Protein AF-K1USP8-F1 (afdb_monomer)

Secondary structure (DSSP, 8-state):
-HHHHHHHHHHHHHHHHHHHHHHHHHHHHTEEETTEE-S-PPP-----HHHHHHHHHHHHHHHHHHHHHHHHHHT--HHHHHHHHHS-----HHHHTTHHHHHHHHHHHHHHHHHHHHHHHHHTT---------HHHHHHHHHHHHHHHHHHHHHHHHHHHHHHHHHGGG--HHHHHHHHHHHH---HHHHHHHHHHHHHHHHHHHHHHHHHHHHHHHHHHHHHHH-SS------------SSS--------THHHHTSTT-S---

Mean predicted aligned error: 12.81 Å

Sequence (266 aa):
MYAAESGILGIVTLVLAPFIGLVLCQFLGVSNGFLEFVNRTGIAAKITGISVIYALLAVVVFFLTTMIPIIPASKLTIVQYKQSRTKVVKMSLWEKCGVDIVLLAVSFGFLYFYTTNITNSIAEGTFEATGELDPLLFIFSTLMILGFGLLFIRIYPYLLRLVYYVLRPFWTPSQYMAITTVCRSQGGKERFLMLFLVMTFSFGLFSANTARAINNNISDRIYYENGADVVMKEYSLSTSEEGGSSTYVETDFSRYEALDGVEIAT

Foldseek 3Di:
DVLVVLVVVLVVQLVVVLVVVQVVQQQVQQALFQPRGDPDRRDPDDDDPVNSVVSNVVSVVSSVVSVVVVVVVVVDDPVNVVVVVVDQPPDDPCVVVVVLVVLQVVLVVVVVVVVVVQVVCVVVVVDDPPLDDDVVNVVSLLSNLLSVLLVCLVCVLVVLVVVCVVCVVPDDPVVVVVSVCVSPPPGPVVSVVSSVVSSVVSVSVVRRVVSVVSSVVVVVVVCVVCVDPDDDDDDDDDPDDDDDDPDDDDDDQVVVVPDPPDPDDD

Organism: NCBI:txid408170

Solvent-accessible surface area (backbone atoms only — not comparable to full-atom values): 15771 Å² total; per-residue (Å²): 107,71,70,57,53,49,48,54,52,33,54,55,43,53,67,48,46,61,58,54,46,44,55,50,50,32,55,53,46,22,37,80,39,67,92,37,75,48,101,53,84,44,51,89,70,75,94,47,77,66,57,52,52,51,41,50,51,51,37,52,51,50,48,50,64,60,46,60,66,45,60,66,57,73,70,59,49,73,66,58,53,56,51,55,74,70,50,79,80,71,80,59,68,58,74,77,67,44,48,30,58,54,34,36,52,53,30,52,52,46,50,53,50,51,54,48,51,53,51,49,32,53,75,70,70,70,60,74,87,79,84,70,81,62,68,64,60,54,55,41,50,51,40,33,52,52,12,52,34,48,44,46,63,67,44,44,58,56,52,53,51,50,51,45,65,73,46,54,91,78,59,54,77,67,57,48,54,54,51,55,49,54,66,66,59,75,49,72,66,60,56,49,52,50,38,51,51,48,46,55,52,49,51,51,52,50,51,31,53,49,36,48,53,50,51,50,51,52,51,52,47,53,51,67,73,52,74,52,100,71,83,83,79,87,85,77,83,82,77,80,71,91,82,69,83,89,71,85,75,82,75,78,63,67,69,61,48,71,40,92,91,50,93,78,75,134

Structure (mmCIF, N/CA/C/O backbone):
data_AF-K1USP8-F1
#
_entry.id   AF-K1USP8-F1
#
loop_
_atom_site.group_PDB
_atom_site.id
_atom_site.type_symbol
_atom_site.label_atom_id
_atom_site.label_alt_id
_atom_site.label_comp_id
_atom_site.label_asym_id
_atom_site.label_entity_id
_atom_site.label_seq_id
_atom_site.pdbx_PDB_ins_code
_atom_site.Cartn_x
_atom_site.Cartn_y
_atom_site.Cartn_z
_atom_site.occupancy
_atom_site.B_iso_or_equiv
_atom_site.auth_seq_id
_atom_site.auth_comp_id
_atom_site.auth_asym_id
_atom_site.auth_atom_id
_atom_site.pdbx_PDB_model_num
ATOM 1 N N . MET A 1 1 ? -9.219 -28.042 18.337 1.00 84.75 1 MET A N 1
ATOM 2 C CA . MET A 1 1 ? -10.277 -27.740 17.349 1.00 84.75 1 MET A CA 1
ATOM 3 C C . MET A 1 1 ? -9.779 -26.760 16.294 1.00 84.75 1 MET A C 1
ATOM 5 O O . MET A 1 1 ? -9.583 -27.205 15.177 1.00 84.75 1 MET A O 1
ATOM 9 N N . TYR A 1 2 ? -9.444 -25.510 16.640 1.00 84.00 2 TYR A N 1
ATOM 10 C CA . TYR A 1 2 ? -8.966 -24.513 15.661 1.00 84.00 2 TYR A CA 1
ATOM 11 C C . TYR A 1 2 ? -7.744 -24.940 14.832 1.00 84.00 2 TYR A C 1
ATOM 13 O O . TYR A 1 2 ? -7.702 -24.677 13.641 1.00 84.00 2 TYR A O 1
ATOM 21 N N . ALA A 1 3 ? -6.793 -25.663 15.432 1.00 85.62 3 ALA A N 1
ATOM 22 C CA . ALA A 1 3 ? -5.644 -26.219 14.709 1.00 85.62 3 ALA A CA 1
ATOM 23 C C . ALA A 1 3 ? -6.031 -27.288 13.667 1.00 85.62 3 ALA A C 1
ATOM 25 O O . ALA A 1 3 ? -5.384 -27.424 12.636 1.00 85.62 3 ALA A O 1
ATOM 26 N N . ALA A 1 4 ? -7.082 -28.066 13.942 1.00 88.44 4 ALA A N 1
ATOM 27 C CA . ALA A 1 4 ? -7.578 -29.069 13.004 1.00 88.44 4 ALA A CA 1
ATOM 28 C C . ALA A 1 4 ? -8.360 -28.401 11.864 1.00 88.44 4 ALA A C 1
ATOM 30 O O . ALA A 1 4 ? -8.187 -28.765 10.709 1.00 88.44 4 ALA A O 1
ATOM 31 N N . GLU A 1 5 ? -9.160 -27.381 12.180 1.00 89.12 5 GLU A N 1
ATOM 32 C CA . GLU A 1 5 ? -9.883 -26.573 11.194 1.00 89.12 5 GLU A CA 1
ATOM 33 C C . GLU A 1 5 ? -8.924 -25.845 10.241 1.00 89.12 5 GLU A C 1
ATOM 35 O O . GLU A 1 5 ? -9.065 -25.967 9.024 1.00 89.12 5 GLU A O 1
ATOM 40 N N . SER A 1 6 ? -7.894 -25.171 10.770 1.00 87.81 6 SER A N 1
ATOM 41 C CA . SER A 1 6 ? -6.870 -24.513 9.949 1.00 87.81 6 SER A CA 1
ATOM 42 C C . SER A 1 6 ? -6.032 -25.510 9.147 1.00 87.81 6 SER A C 1
ATOM 44 O O . SER A 1 6 ? -5.652 -25.205 8.019 1.00 87.81 6 SER A O 1
ATOM 46 N N . GLY A 1 7 ? -5.789 -26.713 9.679 1.00 88.94 7 GLY A N 1
ATOM 47 C CA . GLY A 1 7 ? -5.136 -27.801 8.951 1.00 88.94 7 GLY A CA 1
ATOM 48 C C . GLY A 1 7 ? -5.956 -28.289 7.753 1.00 88.94 7 GLY A C 1
ATOM 49 O O . GLY A 1 7 ? -5.425 -28.395 6.649 1.00 88.94 7 GLY A O 1
ATOM 50 N N . ILE A 1 8 ? -7.259 -28.521 7.940 1.00 92.50 8 ILE A N 1
ATOM 51 C CA . ILE A 1 8 ? -8.171 -28.935 6.860 1.00 92.50 8 ILE A CA 1
ATOM 52 C C . ILE A 1 8 ? -8.263 -27.841 5.788 1.00 92.50 8 ILE A C 1
ATOM 54 O O . ILE A 1 8 ? -8.101 -28.130 4.602 1.00 92.50 8 ILE A O 1
ATOM 58 N N . LEU A 1 9 ? -8.450 -26.581 6.193 1.00 91.19 9 LEU A N 1
ATOM 59 C CA . LEU A 1 9 ? -8.429 -25.428 5.284 1.00 91.19 9 LEU A CA 1
ATOM 60 C C . LEU A 1 9 ? -7.096 -25.308 4.537 1.00 91.19 9 LEU A C 1
ATOM 62 O O . LEU A 1 9 ? -7.091 -25.019 3.342 1.00 91.19 9 LEU A O 1
ATOM 66 N N . GLY A 1 10 ? -5.978 -25.577 5.211 1.00 91.00 10 GLY A N 1
ATOM 67 C CA . GLY A 1 10 ? -4.647 -25.594 4.611 1.00 91.00 10 GLY A CA 1
ATOM 68 C C . GLY A 1 10 ? -4.512 -26.634 3.498 1.00 91.00 10 GLY A C 1
ATOM 69 O O . GLY A 1 10 ? -4.023 -26.302 2.423 1.00 91.00 10 GLY A O 1
ATOM 70 N N . ILE A 1 11 ? -5.005 -27.860 3.709 1.00 92.31 11 ILE A N 1
ATOM 71 C CA . ILE A 1 11 ? -4.984 -28.929 2.692 1.00 92.31 11 ILE A CA 1
ATOM 72 C C . ILE A 1 11 ? -5.836 -28.544 1.480 1.00 92.31 11 ILE A C 1
ATOM 74 O O . ILE A 1 11 ? -5.382 -28.657 0.343 1.00 92.31 11 ILE A O 1
ATOM 78 N N . VAL A 1 12 ? -7.054 -28.048 1.712 1.00 93.56 12 VAL A N 1
ATOM 79 C CA . VAL A 1 12 ? -7.944 -27.588 0.633 1.00 93.56 12 VAL A CA 1
ATOM 80 C C . VAL A 1 12 ? -7.288 -26.456 -0.164 1.00 93.56 12 VAL A C 1
ATOM 82 O O . VAL A 1 12 ? -7.306 -26.465 -1.395 1.00 93.56 12 VAL A O 1
ATOM 85 N N . THR A 1 13 ? -6.642 -25.518 0.529 1.00 92.00 13 THR A N 1
ATOM 86 C CA . THR A 1 13 ? -5.924 -24.399 -0.092 1.00 92.00 13 THR A CA 1
ATOM 87 C C . THR A 1 13 ? -4.711 -24.876 -0.889 1.00 92.00 13 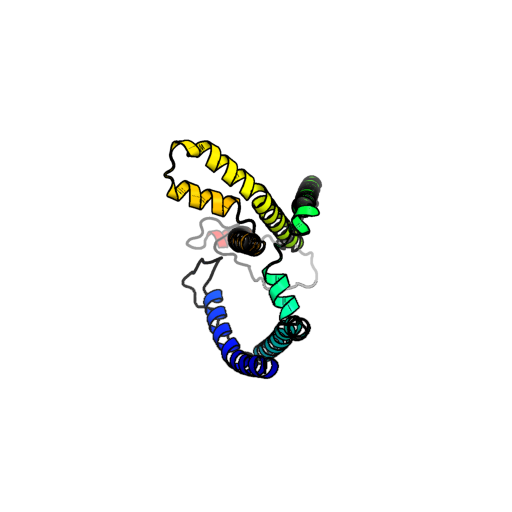THR A C 1
ATOM 89 O O . THR A 1 13 ? -4.499 -24.388 -1.992 1.00 92.00 13 THR A O 1
ATOM 92 N N . LEU A 1 14 ? -3.946 -25.854 -0.395 1.00 92.00 14 LEU A N 1
ATOM 93 C CA . LEU A 1 14 ? -2.789 -26.419 -1.101 1.00 92.00 14 LEU A CA 1
ATOM 94 C C . LEU A 1 14 ? -3.177 -26.977 -2.476 1.00 92.00 14 LEU A C 1
ATOM 96 O O . LEU A 1 14 ? -2.432 -26.819 -3.440 1.00 92.00 14 LEU A O 1
ATOM 100 N N . VAL A 1 15 ? -4.345 -27.618 -2.563 1.00 91.44 15 VAL A N 1
ATOM 101 C CA . VAL A 1 15 ? -4.840 -28.193 -3.815 1.00 91.44 15 VAL A CA 1
ATOM 102 C C . VAL A 1 15 ? -5.415 -27.111 -4.722 1.00 91.44 15 VAL A C 1
ATOM 104 O O . VAL A 1 15 ? -5.085 -27.092 -5.900 1.00 91.44 15 VAL A O 1
ATOM 107 N N . LEU A 1 16 ? -6.245 -26.199 -4.205 1.00 91.69 16 LEU A N 1
ATOM 108 C CA . LEU A 1 16 ? -6.961 -25.211 -5.026 1.00 91.69 16 LEU A CA 1
ATOM 109 C C . LEU A 1 16 ? -6.110 -24.001 -5.438 1.00 91.69 16 LEU A C 1
ATOM 111 O O . LEU A 1 16 ? -6.288 -23.477 -6.540 1.00 91.69 16 LEU A O 1
ATOM 115 N N . ALA A 1 17 ? -5.192 -23.541 -4.585 1.00 90.44 17 ALA A N 1
ATOM 116 C CA . ALA A 1 17 ? -4.436 -22.311 -4.816 1.00 90.44 17 ALA A CA 1
ATOM 117 C C . ALA A 1 17 ? -3.571 -22.345 -6.090 1.00 90.44 17 ALA A C 1
ATOM 119 O O . ALA A 1 17 ? -3.597 -21.351 -6.815 1.00 90.44 17 ALA A O 1
ATOM 120 N N . PRO A 1 18 ? -2.868 -23.442 -6.442 1.00 90.19 18 PRO A N 1
ATOM 121 C CA . PRO A 1 18 ? -2.124 -23.515 -7.701 1.00 90.19 18 PRO A CA 1
ATOM 122 C C . PRO A 1 18 ? -3.011 -23.362 -8.944 1.00 90.19 18 PRO A C 1
ATOM 124 O O . PRO A 1 18 ? -2.607 -22.698 -9.897 1.00 90.19 18 PRO A O 1
ATOM 127 N N . PHE A 1 19 ? -4.229 -23.919 -8.935 1.00 89.56 19 PHE A N 1
ATOM 128 C CA . PHE A 1 19 ? -5.163 -23.790 -10.062 1.00 89.56 19 PHE A CA 1
ATOM 129 C C . PHE A 1 19 ? -5.697 -22.365 -10.195 1.00 89.56 19 PHE A C 1
ATOM 131 O O . PHE A 1 19 ? -5.691 -21.805 -11.290 1.00 89.56 19 PHE A O 1
ATOM 138 N N . ILE A 1 20 ? -6.113 -21.755 -9.081 1.00 90.31 20 ILE A N 1
ATOM 139 C CA . ILE A 1 20 ? -6.568 -20.357 -9.070 1.00 90.31 20 ILE A CA 1
ATOM 140 C C . ILE A 1 20 ? -5.420 -19.425 -9.483 1.00 90.31 20 ILE A C 1
ATOM 142 O O . ILE A 1 20 ? -5.623 -18.502 -10.269 1.00 90.31 20 ILE A O 1
ATOM 146 N N . GLY A 1 21 ? -4.204 -19.696 -9.007 1.00 89.38 21 GLY A N 1
ATOM 147 C CA . GLY A 1 21 ? -2.996 -18.968 -9.381 1.00 89.38 21 GLY A CA 1
ATOM 148 C C . GLY A 1 21 ? -2.696 -19.052 -10.876 1.00 89.38 21 GLY A C 1
ATOM 149 O O . GLY A 1 21 ? -2.369 -18.034 -11.474 1.00 89.38 21 GLY A O 1
ATOM 150 N N . LEU A 1 22 ? -2.874 -20.220 -11.504 1.00 88.94 22 LEU A N 1
ATOM 151 C CA . LEU A 1 22 ? -2.724 -20.379 -12.956 1.00 88.94 22 LEU A CA 1
ATOM 152 C C . LEU A 1 22 ? -3.697 -19.463 -13.706 1.00 88.94 22 LEU A C 1
ATOM 154 O O . LEU A 1 22 ? -3.271 -18.692 -14.564 1.00 88.94 22 LEU A O 1
ATOM 158 N N . VAL A 1 23 ? -4.980 -19.497 -13.336 1.00 88.00 23 VAL A N 1
ATOM 159 C CA . VAL A 1 23 ? -6.013 -18.647 -13.947 1.00 88.00 23 VAL A CA 1
ATOM 160 C C . VAL A 1 23 ? -5.660 -17.165 -13.791 1.00 88.00 23 VAL A C 1
ATOM 162 O O . VAL A 1 23 ? -5.708 -16.417 -14.765 1.00 88.00 23 VAL A O 1
ATOM 165 N N . LEU A 1 24 ? -5.233 -16.740 -12.599 1.00 87.94 24 LEU A N 1
ATOM 166 C CA . LEU A 1 24 ? -4.798 -15.362 -12.353 1.00 87.94 24 LEU A CA 1
ATOM 167 C C . LEU A 1 24 ? -3.562 -14.978 -13.178 1.00 87.94 24 LEU A C 1
ATOM 169 O O . LEU A 1 24 ? -3.545 -13.898 -13.761 1.00 87.94 24 LEU A O 1
ATOM 173 N N . CYS A 1 25 ? -2.558 -15.852 -13.285 1.00 87.00 25 CYS A N 1
ATOM 174 C CA . CYS A 1 25 ? -1.384 -15.622 -14.131 1.00 87.00 25 CYS A CA 1
ATOM 175 C C . CYS A 1 25 ? -1.769 -15.458 -15.605 1.00 87.00 25 CYS A C 1
ATOM 177 O O . CYS A 1 25 ? -1.210 -14.608 -16.296 1.00 87.00 25 CYS A O 1
ATOM 179 N N . GLN A 1 26 ? -2.744 -16.234 -16.081 1.00 84.94 26 GLN A N 1
ATOM 180 C CA . GLN A 1 26 ? -3.243 -16.113 -17.444 1.00 84.94 26 GLN A CA 1
ATOM 181 C C . GLN A 1 26 ? -3.957 -14.772 -17.664 1.00 84.94 26 GLN A C 1
ATOM 183 O O . GLN A 1 26 ? -3.697 -14.118 -18.670 1.00 84.94 26 GLN A O 1
ATOM 188 N N . PHE A 1 27 ? -4.775 -14.314 -16.708 1.00 81.56 27 PHE A N 1
ATOM 189 C CA . PHE A 1 27 ? -5.392 -12.982 -16.761 1.00 81.56 27 PHE A CA 1
ATOM 190 C C . PHE A 1 27 ? -4.357 -11.851 -16.732 1.00 81.56 27 PHE A C 1
ATOM 192 O O . PHE A 1 27 ? -4.452 -10.914 -17.524 1.00 81.56 27 PHE A O 1
ATOM 199 N N . LEU A 1 28 ? -3.343 -11.945 -15.868 1.00 81.75 28 LEU A N 1
ATOM 200 C CA . LEU A 1 28 ? -2.265 -10.956 -15.794 1.00 81.75 28 LEU A CA 1
ATOM 201 C C . LEU A 1 28 ? -1.448 -10.899 -17.090 1.00 81.75 28 LEU A C 1
ATOM 203 O O . LEU A 1 28 ? -1.095 -9.812 -17.538 1.00 81.75 28 LEU A O 1
ATOM 207 N N . GLY A 1 29 ? -1.207 -12.042 -17.740 1.00 79.56 29 GLY A N 1
ATOM 208 C CA . GLY A 1 29 ? -0.491 -12.100 -19.018 1.00 79.56 29 GLY A CA 1
ATOM 209 C C . GLY A 1 29 ? -1.188 -11.349 -20.161 1.00 79.56 29 GLY A C 1
ATOM 210 O O . GLY A 1 29 ? -0.532 -10.907 -21.102 1.00 79.56 29 GLY A O 1
ATOM 211 N N . VAL A 1 30 ? -2.503 -11.148 -20.076 1.00 80.88 30 VAL A N 1
ATOM 212 C CA . VAL A 1 30 ? -3.298 -10.415 -21.079 1.00 80.88 30 VAL A CA 1
ATOM 213 C C . VAL A 1 30 ? -3.327 -8.896 -20.794 1.00 80.88 30 VAL A C 1
ATOM 215 O O . VAL A 1 30 ? -3.738 -8.104 -21.638 1.00 80.88 30 VAL A O 1
ATOM 218 N N . SER A 1 31 ? -2.827 -8.450 -19.636 1.00 76.38 31 SER A N 1
ATOM 219 C CA . SER A 1 31 ? -2.869 -7.044 -19.207 1.00 76.38 31 SER A CA 1
ATOM 220 C C . SER A 1 31 ? -1.616 -6.270 -19.631 1.00 76.38 31 SER A C 1
ATOM 222 O O . SER A 1 31 ? -0.511 -6.686 -19.294 1.00 76.38 31 SER A O 1
ATOM 224 N N . ASN A 1 32 ? -1.766 -5.140 -20.329 1.00 71.06 32 ASN A N 1
ATOM 225 C CA . ASN A 1 32 ? -0.662 -4.214 -20.659 1.00 71.06 32 ASN A CA 1
ATOM 226 C C . ASN A 1 32 ? -0.431 -3.142 -19.581 1.00 71.06 32 ASN A C 1
ATOM 228 O O . ASN A 1 32 ? 0.650 -2.573 -19.492 1.00 71.06 32 ASN A O 1
ATOM 232 N N . GLY A 1 33 ? -1.428 -2.903 -18.731 1.00 71.69 33 GLY A N 1
ATOM 233 C CA . GLY A 1 33 ? -1.371 -1.968 -17.609 1.00 71.69 33 GLY A CA 1
ATOM 234 C C . GLY A 1 33 ? -2.322 -2.391 -16.491 1.00 71.69 33 GLY A C 1
ATOM 235 O O . GLY A 1 33 ? -2.906 -3.475 -16.538 1.00 71.69 33 GLY A O 1
ATOM 236 N N . PHE A 1 34 ? -2.506 -1.557 -15.468 1.00 67.38 34 PHE A N 1
ATOM 237 C CA . PHE A 1 34 ? -3.470 -1.832 -14.397 1.00 67.38 34 PHE A CA 1
ATOM 238 C C . PHE A 1 34 ? -4.910 -1.751 -14.938 1.00 67.38 34 PHE A C 1
ATOM 240 O O . PHE A 1 34 ? -5.380 -0.664 -15.268 1.00 67.38 34 PHE A O 1
ATOM 247 N N . LEU A 1 35 ? -5.596 -2.900 -15.027 1.00 67.38 35 LEU A N 1
ATOM 248 C CA . LEU A 1 35 ? -6.936 -3.068 -15.627 1.00 67.38 35 LEU A CA 1
ATOM 249 C C . LEU A 1 35 ? -7.033 -2.709 -17.123 1.00 67.38 35 LEU A C 1
ATOM 251 O O . LEU A 1 35 ? -8.128 -2.481 -17.637 1.00 67.38 35 LEU A O 1
ATOM 255 N N . GLU A 1 36 ? -5.906 -2.687 -17.833 1.00 70.88 36 GLU A N 1
ATOM 256 C CA . GLU A 1 36 ? -5.859 -2.444 -19.275 1.00 70.88 36 GLU A CA 1
ATOM 257 C C . GLU A 1 36 ? -5.608 -3.761 -20.008 1.00 70.88 36 GLU A C 1
ATOM 259 O O . GLU A 1 36 ? -4.470 -4.209 -20.172 1.00 70.88 36 GLU A O 1
ATOM 264 N N . PHE A 1 37 ? -6.703 -4.412 -20.393 1.00 72.44 37 PHE A N 1
ATOM 265 C CA . PHE A 1 37 ? -6.681 -5.705 -21.064 1.00 72.44 37 PHE A CA 1
ATOM 266 C C . PHE A 1 37 ? -6.590 -5.497 -22.569 1.00 72.44 37 PHE A C 1
ATOM 268 O O . PHE A 1 37 ? -7.491 -4.925 -23.182 1.00 72.44 37 PHE A O 1
ATOM 275 N N . VAL A 1 38 ? -5.504 -5.978 -23.163 1.00 73.00 38 VAL A N 1
ATOM 276 C CA . VAL A 1 38 ? -5.304 -5.929 -24.611 1.00 73.00 38 VAL A CA 1
ATOM 277 C C . VAL A 1 38 ? -5.476 -7.328 -25.165 1.00 73.00 38 VAL A C 1
ATOM 279 O O . VAL A 1 38 ? -5.119 -8.312 -24.523 1.00 73.00 38 VAL A O 1
ATOM 282 N N . ASN A 1 39 ? -6.044 -7.428 -26.363 1.00 65.88 39 ASN A N 1
ATOM 283 C CA . ASN A 1 39 ? -6.281 -8.706 -27.015 1.00 65.88 39 ASN A CA 1
ATOM 284 C C . ASN A 1 39 ? -4.965 -9.289 -27.562 1.00 65.88 39 ASN A C 1
ATOM 286 O O . ASN A 1 39 ? -4.687 -9.230 -28.757 1.00 65.88 39 ASN A O 1
ATOM 290 N N . ARG A 1 40 ? -4.125 -9.800 -26.658 1.00 68.31 40 ARG A N 1
ATOM 291 C CA . ARG A 1 40 ? -2.891 -10.536 -26.948 1.00 68.31 40 ARG A CA 1
ATOM 292 C C . ARG A 1 40 ? -2.993 -11.948 -26.390 1.00 68.31 40 ARG A C 1
ATOM 294 O O . ARG A 1 40 ? -3.658 -12.174 -25.378 1.00 68.31 40 ARG A O 1
ATOM 301 N N . THR A 1 41 ? -2.316 -12.904 -27.018 1.00 67.25 41 THR A N 1
ATOM 302 C CA . THR A 1 41 ? -2.209 -14.265 -26.480 1.00 67.25 41 THR A CA 1
ATOM 303 C C . THR A 1 41 ? -1.580 -14.218 -25.091 1.00 67.25 41 THR A C 1
ATOM 305 O O . THR A 1 41 ? -0.441 -13.779 -24.938 1.00 67.25 41 THR A O 1
ATOM 308 N N . GLY A 1 42 ? -2.342 -14.644 -24.080 1.00 63.59 42 GLY A N 1
ATOM 309 C CA . GLY A 1 42 ? -1.861 -14.725 -22.705 1.00 63.59 42 GLY A CA 1
ATOM 310 C C . GLY A 1 42 ? -0.628 -15.621 -22.600 1.00 63.59 42 GLY A C 1
ATOM 311 O O . GLY A 1 42 ? -0.457 -16.571 -23.366 1.00 63.59 42 GLY A O 1
ATOM 312 N N . ILE A 1 43 ? 0.238 -15.313 -21.638 1.00 72.75 43 ILE A N 1
ATOM 313 C CA . ILE A 1 43 ? 1.446 -16.095 -21.369 1.00 72.75 43 ILE A CA 1
ATOM 314 C C . ILE A 1 43 ? 1.042 -17.542 -21.050 1.00 72.75 43 ILE A C 1
ATOM 316 O O . ILE A 1 43 ? 0.112 -17.775 -20.274 1.00 72.75 43 ILE A O 1
ATOM 320 N N . ALA A 1 44 ? 1.747 -18.517 -21.636 1.00 77.06 44 ALA A N 1
ATOM 321 C CA . ALA A 1 44 ? 1.528 -19.942 -21.393 1.00 77.06 44 ALA A CA 1
ATOM 322 C C . ALA A 1 44 ? 1.979 -20.335 -19.972 1.00 77.06 44 ALA A C 1
ATOM 324 O O . ALA A 1 44 ? 3.046 -20.919 -19.775 1.00 77.06 44 ALA A O 1
ATOM 325 N N . ALA A 1 45 ? 1.172 -19.983 -18.970 1.00 80.06 45 ALA A N 1
ATOM 326 C CA . ALA A 1 45 ? 1.413 -20.315 -17.574 1.00 80.06 45 ALA A CA 1
ATOM 327 C C . ALA A 1 45 ? 1.308 -21.833 -17.366 1.00 80.06 45 ALA A C 1
ATOM 329 O O . ALA A 1 45 ? 0.314 -22.463 -17.726 1.00 80.06 45 ALA A O 1
ATOM 330 N N . LYS A 1 46 ? 2.345 -22.426 -16.772 1.00 85.94 46 LYS A N 1
ATOM 331 C CA . LYS A 1 46 ? 2.404 -23.852 -16.436 1.00 85.94 46 LYS A CA 1
ATOM 332 C C . LYS A 1 46 ? 2.649 -24.012 -14.942 1.00 85.94 46 LYS A C 1
ATOM 334 O O . LYS A 1 46 ? 3.359 -23.211 -14.338 1.00 85.94 46 LYS A O 1
ATOM 339 N N . ILE A 1 47 ? 2.077 -25.060 -14.352 1.00 84.00 47 ILE A N 1
ATOM 340 C CA . ILE A 1 47 ? 2.361 -25.425 -12.962 1.00 84.00 47 ILE A CA 1
ATOM 341 C C . ILE A 1 47 ? 3.699 -26.160 -12.944 1.00 84.00 47 ILE A C 1
ATOM 343 O O . ILE A 1 47 ? 3.815 -27.276 -13.446 1.00 84.00 47 ILE A O 1
ATOM 347 N N . THR A 1 48 ? 4.706 -25.517 -12.365 1.00 88.75 48 THR A N 1
ATOM 348 C CA . THR A 1 48 ? 6.037 -26.097 -12.164 1.00 88.75 48 THR A CA 1
ATOM 349 C C . THR A 1 48 ? 6.137 -26.655 -10.743 1.00 88.75 48 THR A C 1
ATOM 351 O O . THR A 1 48 ? 5.475 -26.159 -9.831 1.00 88.75 48 THR A O 1
ATOM 354 N N . GLY A 1 49 ? 6.993 -27.656 -10.505 1.00 87.06 49 GLY A N 1
ATOM 355 C CA . GLY A 1 49 ? 7.195 -28.223 -9.159 1.00 87.06 49 GLY A CA 1
ATOM 356 C C . GLY A 1 49 ? 7.591 -27.180 -8.101 1.00 87.06 49 GLY A C 1
ATOM 357 O O . GLY A 1 49 ? 7.170 -27.259 -6.952 1.00 87.06 49 GLY A O 1
ATOM 358 N N . ILE A 1 50 ? 8.308 -26.134 -8.513 1.00 88.75 50 ILE A N 1
ATOM 359 C CA . ILE A 1 50 ? 8.672 -24.990 -7.667 1.00 88.75 50 ILE A CA 1
ATOM 360 C C . ILE A 1 50 ? 7.423 -24.224 -7.184 1.00 88.75 50 ILE A C 1
ATOM 362 O O . ILE A 1 50 ? 7.349 -23.823 -6.025 1.00 88.75 50 ILE A O 1
ATOM 366 N N . SER A 1 51 ? 6.400 -24.074 -8.032 1.00 86.44 51 SER A N 1
ATOM 367 C CA . SER A 1 51 ? 5.133 -23.417 -7.677 1.00 86.44 51 SER A CA 1
ATOM 368 C C . SER A 1 51 ? 4.390 -24.162 -6.563 1.00 86.44 51 SER A C 1
ATOM 370 O O . SER A 1 51 ? 3.767 -23.536 -5.709 1.00 86.44 51 SER A O 1
ATOM 372 N N . VAL A 1 52 ? 4.498 -25.494 -6.527 1.00 88.25 52 VAL A N 1
ATOM 373 C CA . VAL A 1 52 ? 3.907 -26.328 -5.467 1.00 88.25 52 VAL A CA 1
ATOM 374 C C . VAL A 1 52 ? 4.636 -26.127 -4.136 1.00 88.25 52 VAL A C 1
ATOM 376 O O . VAL A 1 52 ? 3.991 -26.044 -3.093 1.00 88.25 52 VAL A O 1
ATOM 379 N N . ILE A 1 53 ? 5.965 -25.972 -4.160 1.00 92.06 53 ILE A N 1
ATOM 380 C CA . ILE A 1 53 ? 6.755 -25.656 -2.958 1.00 92.06 53 ILE A CA 1
ATOM 381 C C . ILE A 1 53 ? 6.335 -24.296 -2.386 1.00 92.06 53 ILE A C 1
ATOM 383 O O . ILE A 1 53 ? 6.130 -24.178 -1.178 1.00 92.06 53 ILE A O 1
ATOM 387 N N . TYR A 1 54 ? 6.134 -23.287 -3.239 1.00 90.88 54 TYR A N 1
ATOM 388 C CA . TYR A 1 54 ? 5.625 -21.985 -2.797 1.00 90.88 54 TYR A CA 1
ATOM 389 C C . TYR A 1 54 ? 4.213 -22.069 -2.208 1.00 90.88 54 TYR A C 1
ATOM 391 O O . TYR A 1 54 ? 3.951 -21.445 -1.180 1.00 90.88 54 TYR A O 1
ATOM 399 N N . ALA A 1 55 ? 3.321 -22.870 -2.799 1.00 90.19 55 ALA A N 1
ATOM 400 C CA . ALA A 1 55 ? 1.989 -23.105 -2.244 1.00 90.19 55 ALA A CA 1
ATOM 401 C C . ALA A 1 55 ? 2.057 -23.769 -0.856 1.00 90.19 55 ALA A C 1
ATOM 403 O O . ALA A 1 55 ? 1.347 -23.357 0.062 1.00 90.19 55 ALA A O 1
ATOM 404 N N . LEU A 1 56 ? 2.953 -24.742 -0.667 1.00 92.94 56 LEU A N 1
ATOM 405 C CA . LEU A 1 56 ? 3.186 -25.377 0.632 1.00 92.94 56 LEU A CA 1
ATOM 406 C C . LEU A 1 56 ? 3.705 -24.373 1.667 1.00 92.94 56 LEU A C 1
ATOM 408 O O . LEU A 1 56 ? 3.184 -24.314 2.781 1.00 92.94 56 LEU A O 1
ATOM 412 N N . LEU A 1 57 ? 4.685 -23.546 1.297 1.00 94.25 57 LEU A N 1
ATOM 413 C CA . LEU A 1 57 ? 5.236 -22.507 2.170 1.00 94.25 57 LEU A CA 1
ATOM 414 C C . LEU A 1 57 ? 4.139 -21.511 2.585 1.00 94.25 57 LEU A C 1
ATOM 416 O O . LEU A 1 57 ? 4.001 -21.196 3.768 1.00 94.25 57 LEU A O 1
ATOM 420 N N . ALA A 1 58 ? 3.293 -21.088 1.643 1.00 91.81 58 ALA A N 1
ATOM 421 C CA . ALA A 1 58 ? 2.160 -20.210 1.921 1.00 91.81 58 ALA A CA 1
ATOM 422 C C . ALA A 1 58 ? 1.172 -20.823 2.931 1.00 91.81 58 ALA A C 1
ATOM 424 O O . ALA A 1 58 ? 0.716 -20.122 3.834 1.00 91.81 58 ALA A O 1
ATOM 425 N N . VAL A 1 59 ? 0.884 -22.128 2.842 1.00 93.62 59 VAL A N 1
ATOM 426 C CA . VAL A 1 59 ? 0.024 -22.837 3.809 1.00 93.62 59 VAL A CA 1
ATOM 427 C C . VAL A 1 59 ? 0.654 -22.880 5.204 1.00 93.62 59 VAL A C 1
ATOM 429 O O . VAL A 1 59 ? -0.046 -22.669 6.195 1.00 93.62 59 VAL A O 1
ATOM 432 N N . VAL A 1 60 ? 1.969 -23.093 5.304 1.00 92.69 60 VAL A N 1
ATOM 433 C CA . VAL A 1 60 ? 2.686 -23.061 6.592 1.00 92.69 60 VAL A CA 1
ATOM 434 C C . VAL A 1 60 ? 2.604 -21.672 7.222 1.00 92.69 60 VAL A C 1
ATOM 436 O O . VAL A 1 60 ? 2.273 -21.548 8.402 1.00 92.69 60 VAL A O 1
ATOM 439 N N . VAL A 1 61 ? 2.845 -20.618 6.440 1.00 94.00 61 VAL A N 1
ATOM 440 C CA . VAL A 1 61 ? 2.731 -19.232 6.916 1.00 94.00 61 VAL A CA 1
ATOM 441 C C . VAL A 1 61 ? 1.299 -18.932 7.349 1.00 94.00 61 VAL A C 1
ATOM 443 O O . VAL A 1 61 ? 1.099 -18.439 8.454 1.00 94.00 61 VAL A O 1
ATOM 446 N N . PHE A 1 62 ? 0.298 -19.302 6.547 1.00 92.19 62 PHE A N 1
ATOM 447 C CA . PHE A 1 62 ? -1.117 -19.168 6.902 1.00 92.19 62 PHE A CA 1
ATOM 448 C C . PHE A 1 62 ? -1.445 -19.851 8.237 1.00 92.19 62 PHE A C 1
ATOM 450 O O . PHE A 1 62 ? -2.092 -19.256 9.104 1.00 92.19 62 PHE A O 1
ATOM 457 N N . PHE A 1 63 ? -0.966 -21.078 8.441 1.00 91.00 63 PHE A N 1
ATOM 458 C CA . PHE A 1 63 ? -1.177 -21.812 9.684 1.00 91.00 63 PHE A CA 1
ATOM 459 C C . PHE A 1 63 ? -0.542 -21.094 10.883 1.00 91.00 63 PHE A C 1
ATOM 461 O O . PHE A 1 63 ? -1.185 -20.925 11.919 1.00 91.00 63 PHE A O 1
ATOM 468 N N . LEU A 1 64 ? 0.694 -20.609 10.746 1.00 91.62 64 LEU A N 1
ATOM 469 C CA . LEU A 1 64 ? 1.374 -19.869 11.811 1.00 91.62 64 LEU A CA 1
ATOM 470 C C . LEU A 1 64 ? 0.670 -18.542 12.117 1.00 91.62 64 LEU A C 1
ATOM 472 O O . LEU A 1 64 ? 0.373 -18.254 13.277 1.00 91.62 64 LEU A O 1
ATOM 476 N N . THR A 1 65 ? 0.347 -17.752 11.094 1.00 89.88 65 THR A N 1
ATOM 477 C CA . THR A 1 65 ? -0.304 -16.445 11.248 1.00 89.88 65 THR A CA 1
ATOM 478 C C . THR A 1 65 ? -1.697 -16.563 11.855 1.00 89.88 65 THR A C 1
ATOM 480 O O . THR A 1 65 ? -2.075 -15.708 12.652 1.00 89.88 65 THR A O 1
ATOM 483 N N . THR A 1 66 ? -2.453 -17.618 11.540 1.00 88.00 66 THR A N 1
ATOM 484 C CA . THR A 1 66 ? -3.757 -17.871 12.176 1.00 88.00 66 THR A CA 1
ATOM 485 C C . THR A 1 66 ? -3.613 -18.366 13.612 1.00 88.00 66 THR A C 1
ATOM 487 O O . THR A 1 66 ? -4.409 -17.981 14.465 1.00 88.00 66 THR A O 1
ATOM 490 N N . MET A 1 67 ? -2.575 -19.147 13.925 1.00 87.50 67 MET A N 1
ATOM 491 C CA . MET A 1 67 ? -2.350 -19.671 15.275 1.00 87.50 67 MET A CA 1
ATOM 492 C C . MET A 1 67 ? -1.876 -18.597 16.268 1.00 87.50 67 MET A C 1
ATOM 494 O O . MET A 1 67 ? -2.308 -18.597 17.423 1.00 87.50 67 MET A O 1
ATOM 498 N N . ILE A 1 68 ? -1.027 -17.658 15.834 1.00 89.38 68 ILE A N 1
ATOM 499 C CA . ILE A 1 68 ? -0.466 -16.588 16.680 1.00 89.38 68 ILE A CA 1
ATOM 500 C C . ILE A 1 68 ? -1.538 -15.827 17.492 1.00 89.38 68 ILE A C 1
ATOM 502 O O . ILE A 1 68 ? -1.392 -15.757 18.714 1.00 89.38 68 ILE A O 1
ATOM 506 N N . PRO A 1 69 ? -2.624 -15.283 16.901 1.00 85.56 69 PRO A N 1
ATOM 507 C CA . PRO A 1 69 ? -3.651 -14.561 17.655 1.00 85.56 69 PRO A CA 1
ATOM 508 C C . PRO A 1 69 ? -4.560 -15.479 18.490 1.00 85.56 69 PRO A C 1
ATOM 510 O O . PRO A 1 69 ? -5.163 -15.017 19.461 1.00 85.56 69 PRO A O 1
ATOM 513 N N . ILE A 1 70 ? -4.648 -16.774 18.164 1.00 86.62 70 ILE A N 1
ATOM 514 C CA . ILE A 1 70 ? -5.491 -17.739 18.890 1.00 86.62 70 ILE A CA 1
ATOM 515 C C . ILE A 1 70 ? -4.914 -18.039 20.277 1.00 86.62 70 ILE A C 1
ATOM 517 O O . ILE A 1 70 ? -5.670 -18.171 21.241 1.00 86.62 70 ILE A O 1
ATOM 521 N N . ILE A 1 71 ? -3.586 -18.097 20.413 1.00 83.25 71 ILE A N 1
ATOM 522 C CA . ILE A 1 71 ? -2.916 -18.402 21.686 1.00 83.25 71 ILE A CA 1
ATOM 523 C C . ILE A 1 71 ? -3.331 -17.434 22.812 1.00 83.25 71 ILE A C 1
ATOM 525 O O . ILE A 1 71 ? -3.815 -17.916 23.839 1.00 83.25 71 ILE A O 1
ATOM 529 N N . PRO A 1 72 ? -3.209 -16.097 22.678 1.00 81.81 72 PRO A N 1
ATOM 530 C CA . PRO A 1 72 ? -3.657 -15.176 23.720 1.00 81.81 72 PRO A CA 1
ATOM 531 C C . PRO A 1 72 ? -5.183 -15.163 23.868 1.00 81.81 72 PRO A C 1
ATOM 533 O O . PRO A 1 72 ? -5.673 -15.054 24.990 1.00 81.81 72 PRO A O 1
ATOM 536 N N . ALA A 1 73 ? -5.940 -15.330 22.777 1.00 78.62 73 ALA A N 1
ATOM 537 C CA . ALA A 1 73 ? -7.402 -15.350 22.823 1.00 78.62 73 ALA A CA 1
ATOM 538 C C . ALA A 1 73 ? -7.950 -16.546 23.621 1.00 78.62 73 ALA A C 1
ATOM 540 O O . ALA A 1 73 ? -8.921 -16.395 24.359 1.00 78.62 73 ALA A O 1
ATOM 541 N N . SER A 1 74 ? -7.292 -17.707 23.544 1.00 80.06 74 SER A N 1
ATOM 542 C CA . SER A 1 74 ? -7.668 -18.913 24.296 1.00 80.06 74 SER A CA 1
ATOM 543 C C . SER A 1 74 ? -7.514 -18.766 25.814 1.00 80.06 74 SER A C 1
ATOM 545 O O . SER A 1 74 ? -8.143 -19.500 26.572 1.00 80.06 74 SER A O 1
ATOM 547 N N . LYS A 1 75 ? -6.699 -17.803 26.264 1.00 81.25 75 LYS A N 1
ATOM 548 C CA . LYS A 1 75 ? -6.426 -17.536 27.683 1.00 81.25 75 LYS A CA 1
ATOM 549 C C . LYS A 1 75 ? -7.345 -16.464 28.281 1.00 81.25 75 LYS A C 1
ATOM 551 O O . LYS A 1 75 ? -7.232 -16.171 29.470 1.00 81.25 75 LYS A O 1
ATOM 556 N N . LEU A 1 76 ? -8.234 -15.861 27.486 1.00 80.06 76 LEU A N 1
ATOM 557 C CA . LEU A 1 76 ? -9.150 -14.821 27.956 1.00 80.06 76 LEU A CA 1
ATOM 558 C C . LEU A 1 76 ? -10.328 -15.430 28.715 1.00 80.06 76 LEU A C 1
ATOM 560 O O . LEU A 1 76 ? -11.040 -16.297 28.212 1.00 80.06 76 LEU A O 1
ATOM 564 N N . THR A 1 77 ? -10.588 -14.920 29.917 1.00 84.31 77 THR A N 1
ATOM 565 C CA . THR A 1 77 ? -11.779 -15.314 30.675 1.00 84.31 77 THR A CA 1
ATOM 566 C C . THR A 1 77 ? -13.026 -14.600 30.149 1.00 84.31 77 THR A C 1
ATOM 568 O O . THR A 1 77 ? -12.963 -13.478 29.638 1.00 84.31 77 THR A O 1
ATOM 571 N N . ILE A 1 78 ? -14.199 -15.216 30.331 1.00 81.19 78 ILE A N 1
ATOM 572 C CA . ILE A 1 78 ? -15.499 -14.652 29.915 1.00 81.19 78 ILE A CA 1
ATOM 573 C C . ILE A 1 78 ? -15.724 -13.257 30.530 1.00 81.19 78 ILE A C 1
ATOM 575 O O . ILE A 1 78 ? -16.274 -12.361 29.885 1.00 81.19 78 ILE A O 1
ATOM 579 N N . VAL A 1 79 ? -15.251 -13.043 31.762 1.00 82.94 79 VAL A N 1
ATOM 580 C CA . VAL A 1 79 ? -15.355 -11.757 32.466 1.00 82.94 79 VAL A CA 1
ATOM 581 C C . VAL A 1 79 ? -14.476 -10.692 31.806 1.00 82.94 79 VAL A C 1
ATOM 583 O O . VAL A 1 79 ? -14.968 -9.598 31.523 1.00 82.94 79 VAL A O 1
ATOM 586 N N . GLN A 1 80 ? -13.217 -11.010 31.483 1.00 78.19 80 GLN A N 1
ATOM 587 C CA . GLN A 1 80 ? -12.318 -10.100 30.757 1.00 78.19 80 GLN A CA 1
ATOM 588 C C . GLN A 1 80 ? -12.861 -9.767 29.361 1.00 78.19 80 GLN A C 1
ATOM 590 O O . GLN A 1 80 ? -12.823 -8.610 28.935 1.00 78.19 80 GLN A O 1
ATOM 595 N N . TYR A 1 81 ? -13.452 -10.746 28.673 1.00 79.62 81 TYR A N 1
ATOM 596 C CA . TYR A 1 81 ? -14.113 -10.534 27.388 1.00 79.62 81 TYR A CA 1
ATOM 597 C C . TYR A 1 81 ? -15.299 -9.559 27.508 1.00 79.62 81 TYR A C 1
ATOM 599 O O . TYR A 1 81 ? -15.377 -8.577 26.766 1.00 79.62 81 TYR A O 1
ATOM 607 N N . LYS A 1 82 ? -16.186 -9.747 28.493 1.00 78.69 82 LYS A N 1
ATOM 608 C CA . LYS A 1 82 ? -17.355 -8.873 28.705 1.00 78.69 82 LYS A CA 1
ATOM 609 C C . LYS A 1 82 ? -16.960 -7.457 29.153 1.00 78.69 82 LYS A C 1
ATOM 611 O O . LYS A 1 82 ? -17.555 -6.478 28.698 1.00 78.69 82 LYS A O 1
ATOM 616 N N . GLN A 1 83 ? -15.918 -7.333 29.977 1.00 78.19 83 GLN A N 1
ATOM 617 C CA . GLN A 1 83 ? -15.344 -6.039 30.363 1.00 78.19 83 GLN A CA 1
ATOM 618 C C . GLN A 1 83 ? -14.713 -5.312 29.166 1.00 78.19 83 GLN A C 1
ATOM 620 O O . GLN A 1 83 ? -14.939 -4.115 28.995 1.00 78.19 83 GLN A O 1
ATOM 625 N N . SER A 1 84 ? -13.979 -6.019 28.298 1.00 70.12 84 SER A N 1
ATOM 626 C CA . SER A 1 84 ? -13.358 -5.414 27.109 1.00 70.12 84 SER A CA 1
ATOM 627 C C . SER A 1 84 ? -14.382 -4.915 26.084 1.00 70.12 84 SER A C 1
ATOM 629 O O . SER A 1 84 ? -14.178 -3.851 25.508 1.00 70.12 84 SER A O 1
ATOM 631 N N . ARG A 1 85 ? -15.527 -5.598 25.929 1.00 67.12 85 ARG A N 1
ATOM 632 C CA . ARG A 1 85 ? -16.647 -5.132 25.086 1.00 67.12 85 ARG A CA 1
ATOM 633 C C . ARG A 1 85 ? -17.296 -3.837 25.572 1.00 67.12 85 ARG A C 1
ATOM 635 O O . ARG A 1 85 ? -17.877 -3.123 24.763 1.00 67.12 85 ARG A O 1
ATOM 642 N N . THR A 1 86 ? -17.223 -3.556 26.870 1.00 61.69 86 THR A N 1
ATOM 643 C CA . THR A 1 86 ? -17.830 -2.363 27.486 1.00 61.69 86 THR A CA 1
ATOM 644 C C . THR A 1 86 ? -16.827 -1.207 27.583 1.00 61.69 86 THR A C 1
ATOM 646 O O . THR A 1 86 ? -17.206 -0.050 27.762 1.00 61.69 86 THR A O 1
ATOM 649 N N . LYS A 1 87 ? -15.527 -1.493 27.432 1.00 61.34 87 LYS A N 1
ATOM 650 C CA . LYS A 1 87 ? -14.478 -0.476 27.408 1.00 61.34 87 LYS A CA 1
ATOM 651 C C . LYS A 1 87 ? -14.573 0.322 26.108 1.00 61.34 87 LYS A C 1
ATOM 653 O O . LYS A 1 87 ? -14.265 -0.180 25.031 1.00 61.34 87 LYS A O 1
ATOM 658 N N . VAL A 1 88 ? -14.931 1.598 26.226 1.00 56.56 88 VAL A N 1
ATOM 659 C CA . VAL A 1 88 ? -14.718 2.576 25.156 1.00 56.56 88 VAL A CA 1
ATOM 660 C C . VAL A 1 88 ? -13.210 2.651 24.927 1.00 56.56 88 VAL A C 1
ATOM 662 O O . VAL A 1 88 ? -12.460 3.091 25.802 1.00 56.56 88 VAL A O 1
ATOM 665 N N . VAL A 1 89 ? -12.749 2.142 23.785 1.00 57.28 89 VAL A N 1
ATOM 666 C CA . VAL A 1 89 ? -11.337 2.196 23.402 1.00 57.28 89 VAL A CA 1
ATOM 667 C C . VAL A 1 89 ? -10.951 3.671 23.311 1.00 57.28 89 VAL A C 1
ATOM 669 O O . VAL A 1 89 ? -11.412 4.389 22.427 1.00 57.28 89 VAL A O 1
ATOM 672 N N . LYS A 1 90 ? -10.149 4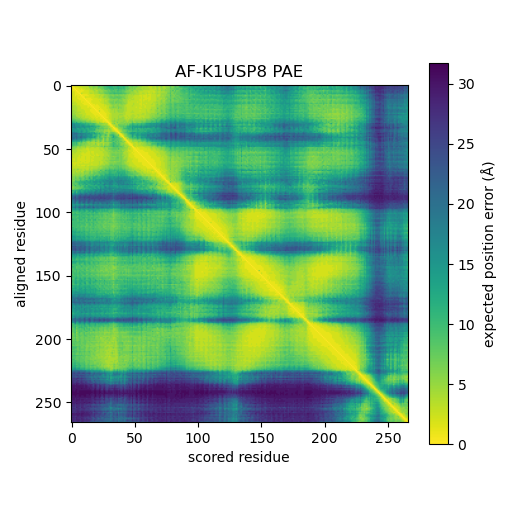.140 24.275 1.00 55.28 90 LYS A N 1
ATOM 673 C CA . LYS A 1 90 ? -9.549 5.477 24.230 1.00 55.28 90 LYS A CA 1
ATOM 674 C C . LYS A 1 90 ? -8.657 5.582 22.990 1.00 55.28 90 LYS A C 1
ATOM 676 O O . LYS A 1 90 ? -8.040 4.594 22.604 1.00 55.28 90 LYS A O 1
ATOM 681 N N . MET A 1 91 ? -8.622 6.792 22.425 1.00 55.62 91 MET A N 1
ATOM 682 C CA . MET A 1 91 ? -7.866 7.233 21.241 1.00 55.62 91 MET A CA 1
ATOM 683 C C . MET A 1 91 ? -6.654 6.356 20.900 1.00 55.62 91 MET A C 1
ATOM 685 O O . MET A 1 91 ? -5.795 6.113 21.751 1.00 55.62 91 MET A O 1
ATOM 689 N N . SER A 1 92 ? -6.573 5.933 19.638 1.00 64.75 92 SER A N 1
ATOM 690 C CA . SER A 1 92 ? -5.454 5.154 19.105 1.00 64.75 92 SER A CA 1
ATOM 691 C C . SER A 1 92 ? -4.120 5.853 19.373 1.00 64.75 92 SER A C 1
ATOM 693 O O . SER A 1 92 ? -3.993 7.052 19.128 1.00 64.75 92 SER A O 1
ATOM 695 N N . LEU A 1 93 ? -3.111 5.102 19.827 1.00 61.56 93 LEU A N 1
ATOM 696 C CA . LEU A 1 93 ? -1.768 5.618 20.146 1.00 61.56 93 LEU A CA 1
ATOM 697 C C . LEU A 1 93 ? -1.140 6.432 18.999 1.00 61.56 93 LEU A C 1
ATOM 699 O O . LEU A 1 93 ? -0.437 7.406 19.246 1.00 61.56 93 LEU A O 1
ATOM 703 N N . TRP A 1 94 ? -1.473 6.086 17.757 1.00 65.06 94 TRP A N 1
ATOM 704 C CA . TRP A 1 94 ? -1.003 6.739 16.536 1.00 65.06 94 TRP A CA 1
ATOM 705 C C . TRP A 1 94 ? -1.504 8.186 16.417 1.00 65.06 94 TRP A C 1
ATOM 707 O O . TRP A 1 94 ? -0.779 9.066 15.962 1.00 65.06 94 TRP A O 1
ATOM 717 N N . GLU A 1 95 ? -2.717 8.457 16.909 1.00 65.81 95 GLU A N 1
ATOM 718 C CA . GLU A 1 95 ? -3.313 9.796 16.913 1.00 65.81 95 GLU A CA 1
ATOM 719 C C . GLU A 1 95 ? -2.680 10.686 17.989 1.00 65.81 95 GLU A C 1
ATOM 721 O O . GLU A 1 95 ? -2.527 11.883 17.764 1.00 65.81 95 GLU A O 1
ATOM 726 N N . LYS A 1 96 ? -2.262 10.103 19.123 1.00 66.75 96 LYS A N 1
ATOM 727 C CA . LYS A 1 96 ? -1.550 10.823 20.193 1.00 66.75 96 LYS A CA 1
ATOM 728 C C . LYS A 1 96 ? -0.092 11.115 19.855 1.00 66.75 96 LYS A C 1
ATOM 730 O O . LYS A 1 96 ? 0.415 12.152 20.259 1.00 66.75 96 LYS A O 1
ATOM 735 N N . CYS A 1 97 ? 0.573 10.200 19.155 1.00 71.38 97 CYS A N 1
ATOM 736 C CA . CYS A 1 97 ? 1.994 10.317 18.835 1.00 71.38 97 CYS A CA 1
ATOM 737 C C . CYS A 1 97 ? 2.265 11.176 17.583 1.00 71.38 97 CYS A C 1
ATOM 739 O O . CYS A 1 97 ? 3.422 11.420 17.266 1.00 71.38 97 CYS A O 1
ATOM 741 N N . GLY A 1 98 ? 1.232 11.642 16.866 1.00 79.00 98 GLY A N 1
ATOM 742 C CA . GLY A 1 98 ? 1.438 12.496 15.688 1.00 79.00 98 GLY A CA 1
ATOM 743 C C . GLY A 1 98 ? 2.155 11.783 14.537 1.00 79.00 98 GLY A C 1
ATOM 744 O O . GLY A 1 98 ? 2.891 12.419 13.787 1.00 79.00 98 GLY A O 1
ATOM 745 N N . VAL A 1 99 ? 1.971 10.462 14.420 1.00 85.81 99 VAL A N 1
ATOM 746 C CA . VAL A 1 99 ? 2.683 9.603 13.452 1.00 85.81 99 VAL A CA 1
ATOM 747 C C . VAL A 1 99 ? 2.481 10.081 12.012 1.00 85.81 99 VAL A C 1
ATOM 749 O O . VAL A 1 99 ? 3.394 10.003 11.201 1.00 85.81 99 VAL A O 1
ATOM 752 N N . ASP A 1 100 ? 1.310 10.637 11.714 1.00 89.88 100 ASP A N 1
ATOM 753 C CA . ASP A 1 100 ? 0.960 11.232 10.427 1.00 89.88 100 ASP A CA 1
ATOM 754 C C . ASP A 1 100 ? 1.891 12.384 10.022 1.00 89.88 100 ASP A C 1
ATOM 756 O O . ASP A 1 100 ? 2.392 12.407 8.900 1.00 89.88 100 ASP A O 1
ATOM 760 N N . ILE A 1 101 ? 2.179 13.303 10.949 1.00 90.12 101 ILE A N 1
ATOM 761 C CA . ILE A 1 101 ? 3.035 14.469 10.687 1.00 90.12 101 ILE A CA 1
ATOM 762 C C . ILE A 1 101 ? 4.481 14.020 10.488 1.00 90.12 101 ILE A C 1
ATOM 764 O O . ILE A 1 101 ? 5.153 14.505 9.583 1.00 90.12 101 ILE A O 1
ATOM 768 N N . VAL A 1 102 ? 4.947 13.067 11.299 1.00 92.00 102 VAL A N 1
ATOM 769 C CA . VAL A 1 102 ? 6.303 12.515 11.179 1.00 92.00 102 VAL A CA 1
ATOM 770 C C . VAL A 1 102 ? 6.478 11.806 9.838 1.00 92.00 102 VAL A C 1
ATOM 772 O O . VAL A 1 102 ? 7.452 12.076 9.139 1.00 92.00 102 VAL A O 1
ATOM 775 N N . LEU A 1 103 ? 5.528 10.953 9.437 1.00 91.69 103 LEU A N 1
ATOM 776 C CA . LEU A 1 103 ? 5.593 10.280 8.138 1.00 91.69 103 LEU A CA 1
ATOM 777 C C . LEU A 1 103 ? 5.609 11.271 6.977 1.00 91.69 103 LEU A C 1
ATOM 779 O O . LEU A 1 103 ? 6.390 11.093 6.043 1.00 91.69 103 LEU A O 1
ATOM 783 N N . LEU A 1 104 ? 4.779 12.315 7.026 1.00 93.00 104 LEU A N 1
ATOM 784 C CA . LEU A 1 104 ? 4.757 13.326 5.972 1.00 93.00 104 LEU A CA 1
ATOM 785 C C . LEU A 1 104 ? 6.051 14.137 5.945 1.00 93.00 104 LEU A C 1
ATOM 787 O O . LEU A 1 104 ? 6.609 14.320 4.870 1.00 93.00 104 LEU A O 1
ATOM 791 N N . ALA A 1 105 ? 6.575 14.555 7.098 1.00 93.25 105 ALA A N 1
ATOM 792 C CA . ALA A 1 105 ? 7.842 15.278 7.174 1.00 93.25 105 ALA A CA 1
ATOM 793 C C . ALA A 1 105 ? 9.002 14.461 6.584 1.00 93.25 105 ALA A C 1
ATOM 795 O O . ALA A 1 105 ? 9.775 14.985 5.785 1.00 93.25 105 ALA A O 1
ATOM 796 N N . VAL A 1 106 ? 9.083 13.167 6.914 1.00 93.94 106 VAL A N 1
ATOM 797 C CA . VAL A 1 106 ? 10.087 12.253 6.347 1.00 93.94 106 VAL A CA 1
ATOM 798 C C . VAL A 1 106 ? 9.899 12.100 4.836 1.00 93.94 106 VAL A C 1
ATOM 800 O O . VAL A 1 106 ? 10.869 12.187 4.089 1.00 93.94 106 VAL A O 1
ATOM 803 N N . SER A 1 107 ? 8.659 11.928 4.372 1.00 92.94 107 SER A N 1
ATOM 804 C CA . SER A 1 107 ? 8.359 11.740 2.945 1.00 92.94 107 SER A CA 1
ATOM 805 C C . SER A 1 107 ? 8.692 12.982 2.115 1.00 92.94 107 SER A C 1
ATOM 807 O O . SER A 1 107 ? 9.330 12.875 1.071 1.00 92.94 107 SER A O 1
ATOM 809 N N . PHE A 1 108 ? 8.307 14.171 2.588 1.00 92.75 108 PHE A N 1
ATOM 810 C CA . PHE A 1 108 ? 8.615 15.436 1.919 1.00 92.75 108 PHE A CA 1
ATOM 811 C C . PHE A 1 108 ? 10.105 15.769 1.968 1.00 92.75 108 PHE A C 1
ATOM 813 O O . PHE A 1 108 ? 10.653 16.226 0.967 1.00 92.75 108 PHE A O 1
ATOM 820 N N . GLY A 1 109 ? 10.770 15.512 3.098 1.00 93.00 109 GLY A N 1
ATOM 821 C CA . GLY A 1 109 ? 12.216 15.682 3.219 1.00 93.00 109 GLY A CA 1
ATOM 822 C C . GLY A 1 109 ? 12.972 14.805 2.225 1.00 93.00 109 GLY A C 1
ATOM 823 O O . GLY A 1 109 ? 13.899 15.277 1.569 1.00 93.00 109 GLY A O 1
AT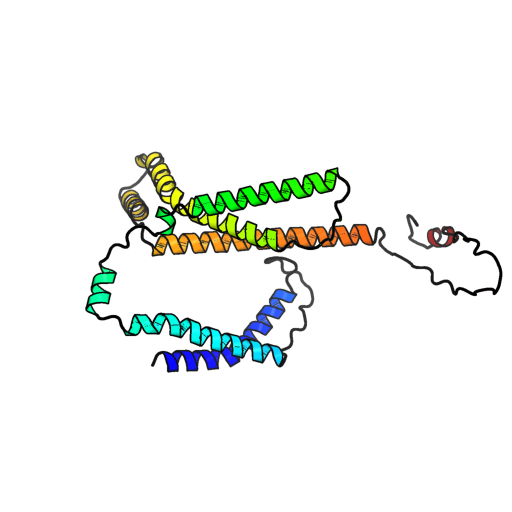OM 824 N N . PHE A 1 110 ? 12.528 13.558 2.046 1.00 90.81 110 PHE A N 1
ATOM 825 C CA . PHE A 1 110 ? 13.116 12.674 1.051 1.00 90.81 110 PHE A CA 1
ATOM 826 C C . PHE A 1 110 ? 12.840 13.131 -0.383 1.00 90.81 110 PHE A C 1
ATOM 828 O O . PHE A 1 110 ? 13.769 13.164 -1.182 1.00 90.81 110 PHE A O 1
ATOM 835 N N . LEU A 1 111 ? 11.602 13.520 -0.712 1.00 90.50 111 LEU A N 1
ATOM 836 C CA . LEU A 1 111 ? 11.266 14.042 -2.042 1.00 90.50 111 LEU A CA 1
ATOM 837 C C . LEU A 1 111 ? 12.169 15.228 -2.390 1.00 90.50 111 LEU A C 1
ATOM 839 O O . LEU A 1 111 ? 12.788 15.241 -3.449 1.00 90.50 111 LEU A O 1
ATOM 843 N N . TYR A 1 112 ? 12.309 16.178 -1.465 1.00 92.12 112 TYR A N 1
ATOM 844 C CA . TYR A 1 112 ? 13.175 17.337 -1.647 1.00 92.12 112 TYR A CA 1
ATOM 845 C C . TYR A 1 112 ? 14.636 16.941 -1.873 1.00 92.12 112 TYR A C 1
ATOM 847 O O . TYR A 1 112 ? 15.274 17.434 -2.806 1.00 92.12 112 TYR A O 1
ATOM 855 N N . PHE A 1 113 ? 15.158 16.029 -1.048 1.00 91.31 113 PHE A N 1
ATOM 856 C CA . PHE A 1 113 ? 16.513 15.514 -1.201 1.00 91.31 113 PHE A CA 1
ATOM 857 C C . PHE A 1 113 ? 16.687 14.859 -2.573 1.00 91.31 113 PHE A C 1
ATOM 859 O O . PHE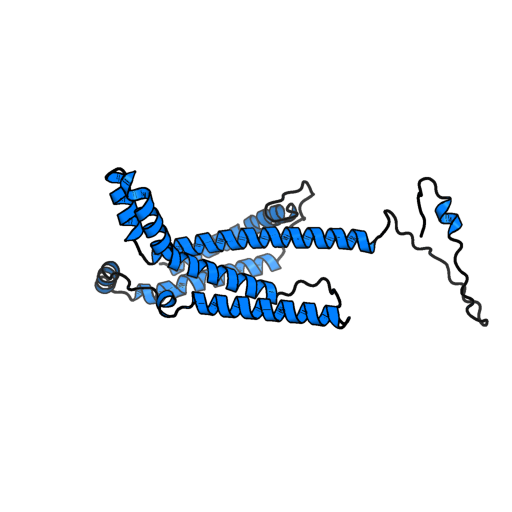 A 1 113 ? 17.588 15.229 -3.317 1.00 91.31 113 PHE A O 1
ATOM 866 N N . TYR A 1 114 ? 15.796 13.947 -2.951 1.00 89.00 114 TYR A N 1
ATOM 867 C CA . TYR A 1 114 ? 15.859 13.230 -4.219 1.00 89.00 114 TYR A CA 1
ATOM 868 C C . TYR A 1 114 ? 15.823 14.179 -5.423 1.00 89.00 114 TYR A C 1
ATOM 870 O O . TYR A 1 114 ? 16.717 14.138 -6.264 1.00 89.00 114 TYR A O 1
ATOM 878 N N . THR A 1 115 ? 14.856 15.099 -5.475 1.00 87.88 115 THR A N 1
ATOM 879 C CA . THR A 1 115 ? 14.748 16.083 -6.562 1.00 87.88 115 THR A CA 1
ATOM 880 C C . THR A 1 115 ? 15.977 16.984 -6.643 1.00 87.88 115 THR A C 1
ATOM 882 O O . THR A 1 115 ? 16.441 17.274 -7.745 1.00 87.88 115 THR A O 1
ATOM 885 N N . THR A 1 116 ? 16.537 17.396 -5.503 1.00 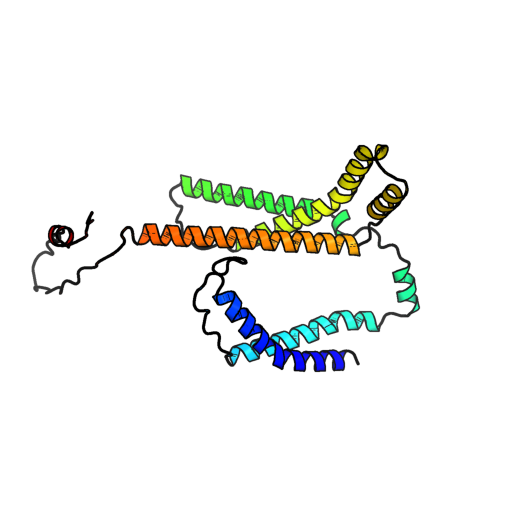89.12 116 THR A N 1
ATOM 886 C CA . THR A 1 116 ? 17.765 18.205 -5.470 1.00 89.12 116 THR A CA 1
ATOM 887 C C . THR A 1 116 ? 18.958 17.428 -6.018 1.00 89.12 116 THR A C 1
ATOM 889 O O . THR A 1 116 ? 19.681 17.961 -6.852 1.00 89.12 116 THR A O 1
ATOM 892 N N . ASN A 1 117 ? 19.142 16.164 -5.616 1.00 86.94 117 ASN A N 1
ATOM 893 C CA . ASN A 1 117 ? 20.233 15.333 -6.136 1.00 86.94 117 ASN A CA 1
ATOM 894 C C . ASN A 1 117 ? 20.116 15.148 -7.649 1.00 86.94 117 ASN A C 1
ATOM 896 O O . ASN A 1 117 ? 21.081 15.401 -8.356 1.00 86.94 117 ASN A O 1
ATOM 900 N N . ILE A 1 118 ? 18.929 14.797 -8.151 1.00 85.50 118 ILE A N 1
ATOM 901 C CA . ILE A 1 118 ? 18.701 14.628 -9.592 1.00 85.50 118 ILE A CA 1
ATOM 902 C C . ILE A 1 118 ? 18.974 15.935 -10.347 1.00 85.50 118 ILE A C 1
ATOM 904 O O . ILE A 1 118 ? 19.680 15.929 -11.349 1.00 85.50 118 ILE A O 1
ATOM 908 N N . THR A 1 119 ? 18.471 17.068 -9.848 1.00 87.69 119 THR A N 1
ATOM 909 C CA . THR A 1 119 ? 18.684 18.380 -10.483 1.00 87.69 119 THR A CA 1
ATOM 910 C C . THR A 1 119 ? 20.166 18.760 -10.513 1.00 87.69 119 THR A C 1
ATOM 912 O O . THR A 1 119 ? 20.653 19.235 -11.536 1.00 87.69 119 THR A O 1
ATOM 915 N N . ASN A 1 120 ? 20.894 18.514 -9.422 1.00 88.19 120 ASN A N 1
ATOM 916 C CA . ASN A 1 120 ? 22.328 18.784 -9.341 1.00 88.19 120 ASN A CA 1
ATOM 917 C C . ASN A 1 120 ? 23.130 17.864 -10.270 1.00 88.19 120 ASN A C 1
ATOM 919 O O . ASN A 1 120 ? 23.977 18.354 -11.008 1.00 88.19 120 ASN A O 1
ATOM 923 N N . SER A 1 121 ? 22.822 16.565 -10.318 1.00 83.88 121 SER A N 1
ATOM 924 C CA . SER A 1 121 ? 23.475 15.624 -11.239 1.00 83.88 121 SER A CA 1
ATOM 925 C C . SER A 1 121 ? 23.229 15.975 -12.708 1.00 83.88 121 SER A C 1
ATOM 927 O O . SER A 1 121 ? 24.124 15.826 -13.538 1.00 83.88 121 SER A O 1
ATOM 929 N N . ILE A 1 122 ? 22.037 16.481 -13.044 1.00 85.56 122 ILE A N 1
ATOM 930 C CA . ILE A 1 122 ? 21.739 16.988 -14.391 1.00 85.56 122 ILE A CA 1
ATOM 931 C C . ILE A 1 122 ? 22.579 18.237 -14.689 1.00 85.56 122 ILE A C 1
ATOM 933 O O . ILE A 1 122 ? 23.155 18.339 -15.769 1.00 85.56 122 ILE A O 1
ATOM 937 N N . ALA A 1 123 ? 22.684 19.170 -13.739 1.00 86.19 123 ALA A N 1
ATOM 938 C CA . ALA A 1 123 ? 23.474 20.391 -13.903 1.00 86.19 123 ALA A CA 1
ATOM 939 C C . ALA A 1 123 ? 24.986 20.119 -14.029 1.00 86.19 123 ALA A C 1
ATOM 941 O O . ALA A 1 123 ? 25.680 20.820 -14.761 1.00 86.19 123 ALA A O 1
ATOM 942 N N . GLU A 1 124 ? 25.489 19.095 -13.342 1.00 87.56 124 GLU A N 1
ATOM 943 C CA . GLU A 1 124 ? 26.890 18.660 -13.385 1.00 87.56 124 GLU A CA 1
ATOM 944 C C . GLU A 1 124 ? 27.217 17.792 -14.614 1.00 87.56 124 GLU A C 1
ATOM 946 O O . GLU A 1 124 ? 28.382 17.469 -14.842 1.00 87.56 124 GLU A O 1
ATOM 951 N N . GLY A 1 125 ? 26.216 17.416 -15.420 1.00 78.56 125 GLY A N 1
ATOM 952 C CA . GLY A 1 125 ? 26.392 16.567 -16.604 1.00 78.56 125 GLY A CA 1
ATOM 953 C C . GLY A 1 125 ? 26.763 15.113 -16.287 1.00 78.56 125 GLY A C 1
ATOM 954 O O . GLY A 1 125 ? 27.128 14.366 -17.188 1.00 78.56 125 GLY A O 1
ATOM 955 N N . THR A 1 126 ? 26.669 14.702 -15.021 1.00 78.31 126 THR A N 1
ATOM 956 C CA . THR A 1 126 ? 26.952 13.341 -14.530 1.00 78.31 126 THR A CA 1
ATOM 957 C C . THR A 1 126 ? 25.711 12.449 -14.511 1.00 78.31 126 THR A C 1
ATOM 959 O O . THR A 1 126 ? 25.765 11.308 -14.055 1.00 78.31 126 THR A O 1
ATOM 962 N N . PHE A 1 127 ? 24.571 12.962 -14.979 1.00 74.00 127 PHE A N 1
ATOM 963 C CA . PHE A 1 127 ? 23.319 12.224 -15.005 1.00 74.00 127 PHE A CA 1
ATOM 964 C C . PHE A 1 127 ? 23.311 11.168 -16.115 1.00 74.00 127 PHE A C 1
ATOM 966 O O . PHE A 1 127 ? 23.128 11.480 -17.291 1.00 74.00 127 PHE A O 1
ATOM 973 N N . GLU A 1 128 ? 23.439 9.903 -15.725 1.00 66.88 128 GLU A N 1
ATOM 974 C CA . GLU A 1 128 ? 23.193 8.762 -16.603 1.00 66.88 128 GLU A CA 1
ATOM 975 C C . GLU A 1 128 ? 21.773 8.231 -16.377 1.00 66.88 128 GLU A C 1
ATOM 977 O O . GLU A 1 128 ? 21.420 7.764 -15.292 1.00 66.88 128 GLU A O 1
ATOM 982 N N . ALA A 1 129 ? 20.939 8.294 -17.417 1.00 66.56 129 ALA A N 1
ATOM 983 C CA . ALA A 1 129 ? 19.612 7.694 -17.400 1.00 66.56 129 ALA A CA 1
ATOM 984 C C . ALA A 1 129 ? 19.736 6.168 -17.541 1.00 66.56 129 ALA A C 1
ATOM 986 O O . ALA A 1 129 ? 19.652 5.622 -18.639 1.00 66.56 129 ALA A O 1
ATOM 987 N N . THR A 1 130 ? 19.931 5.466 -16.426 1.00 63.88 130 THR A N 1
ATOM 988 C CA . THR A 1 130 ? 20.089 4.000 -16.394 1.00 63.88 130 THR A CA 1
ATOM 989 C C . THR A 1 130 ? 18.813 3.237 -16.762 1.00 63.88 130 THR A C 1
ATOM 991 O O . THR A 1 130 ? 18.864 2.037 -17.011 1.00 63.88 130 THR A O 1
ATOM 994 N N . GLY A 1 131 ? 17.656 3.910 -16.814 1.00 62.59 131 GLY A N 1
ATOM 995 C CA . GLY A 1 131 ? 16.362 3.279 -17.104 1.00 62.59 131 GLY A CA 1
ATOM 996 C C . GLY A 1 131 ? 15.879 2.328 -16.001 1.00 62.59 131 GLY A C 1
ATOM 997 O O . GLY A 1 131 ? 14.848 1.675 -16.158 1.00 62.59 131 GLY A O 1
ATOM 998 N N . GLU A 1 132 ? 16.601 2.250 -14.882 1.00 67.94 132 GLU A N 1
ATOM 999 C CA . GLU A 1 132 ? 16.239 1.423 -13.740 1.00 67.94 132 GLU A CA 1
ATOM 1000 C C . GLU A 1 132 ? 15.272 2.167 -12.815 1.00 67.94 132 GLU A C 1
ATOM 1002 O O . GLU A 1 132 ? 15.444 3.342 -12.484 1.00 67.94 132 GLU A O 1
ATOM 1007 N N . LEU A 1 133 ? 14.229 1.458 -12.382 1.00 68.75 133 LEU A N 1
ATOM 1008 C CA . LEU A 1 133 ? 13.287 1.964 -11.392 1.00 68.75 133 LEU A CA 1
ATOM 1009 C C . LEU A 1 133 ? 13.942 1.932 -10.016 1.00 68.75 133 LEU A C 1
ATOM 1011 O O . LEU A 1 133 ? 14.178 0.850 -9.482 1.00 68.75 133 LEU A O 1
ATOM 1015 N N . ASP 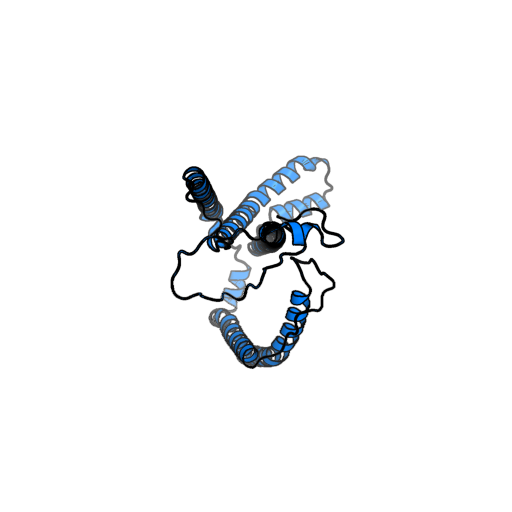A 1 134 ? 14.162 3.103 -9.423 1.00 80.69 134 ASP A N 1
ATOM 1016 C CA . ASP A 1 134 ? 14.668 3.204 -8.058 1.00 80.69 134 ASP A CA 1
ATOM 1017 C C . ASP A 1 134 ? 13.627 2.646 -7.055 1.00 80.69 134 ASP A C 1
ATOM 1019 O O . ASP A 1 134 ? 12.571 3.265 -6.845 1.00 80.69 134 ASP A O 1
ATOM 1023 N N . PRO A 1 135 ? 13.881 1.490 -6.400 1.00 81.75 135 PRO A N 1
ATOM 1024 C CA . PRO A 1 135 ? 12.939 0.885 -5.453 1.00 81.75 135 PRO A CA 1
ATOM 1025 C C . PRO A 1 135 ? 12.680 1.777 -4.236 1.00 81.75 135 PRO A C 1
ATOM 1027 O O . PRO A 1 135 ? 11.656 1.655 -3.556 1.00 81.75 135 PRO A O 1
ATOM 1030 N N . LEU A 1 136 ? 13.607 2.688 -3.957 1.00 85.81 136 LEU A N 1
ATOM 1031 C CA . LEU A 1 136 ? 13.537 3.602 -2.840 1.00 85.81 136 LEU A CA 1
ATOM 1032 C C . LEU A 1 136 ? 12.372 4.594 -3.008 1.00 85.81 136 LEU A C 1
ATOM 1034 O O . LEU A 1 136 ? 11.617 4.823 -2.059 1.00 85.81 136 LEU A O 1
ATOM 1038 N N . LEU A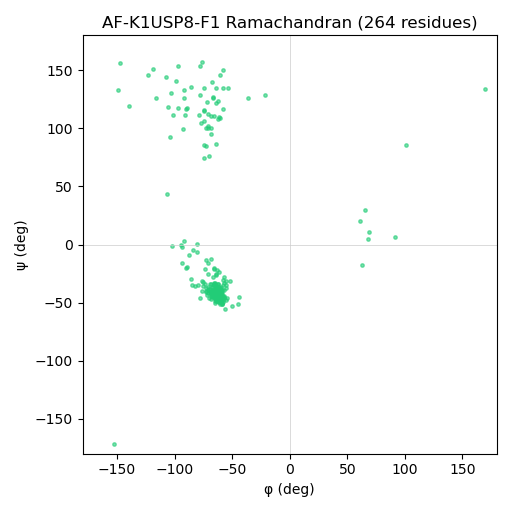 1 137 ? 12.130 5.085 -4.230 1.00 85.06 137 LEU A N 1
ATOM 1039 C CA . LEU A 1 137 ? 10.976 5.936 -4.552 1.00 85.06 137 LEU A CA 1
ATOM 1040 C C . LEU A 1 137 ? 9.640 5.254 -4.240 1.00 85.06 137 LEU A C 1
ATOM 1042 O O . LEU A 1 137 ? 8.694 5.913 -3.798 1.00 85.06 137 LEU A O 1
ATOM 1046 N N . PHE A 1 138 ? 9.559 3.933 -4.419 1.00 86.06 138 PHE A N 1
ATOM 1047 C CA . PHE A 1 138 ? 8.356 3.175 -4.092 1.00 86.06 138 PHE A CA 1
ATOM 1048 C C . PHE A 1 138 ? 8.079 3.204 -2.586 1.00 86.06 138 PHE A C 1
ATOM 1050 O O . PHE A 1 138 ? 6.964 3.527 -2.175 1.00 86.06 138 PHE A O 1
ATOM 1057 N N . ILE A 1 139 ? 9.098 2.952 -1.755 1.00 89.19 139 ILE A N 1
ATOM 1058 C CA . ILE A 1 139 ? 8.987 3.007 -0.287 1.00 89.19 139 ILE A CA 1
ATOM 1059 C C . ILE A 1 139 ? 8.505 4.391 0.155 1.00 89.19 139 ILE A C 1
ATOM 1061 O O . ILE A 1 139 ? 7.572 4.497 0.954 1.00 89.19 139 ILE A O 1
ATOM 1065 N N . PHE A 1 140 ? 9.071 5.457 -0.399 1.00 88.00 140 PHE A N 1
ATOM 1066 C CA . PHE A 1 140 ? 8.683 6.813 -0.023 1.00 88.00 140 PHE A CA 1
ATOM 1067 C C . PHE A 1 140 ? 7.282 7.194 -0.485 1.00 88.00 140 PHE A C 1
ATOM 1069 O O . PHE A 1 140 ? 6.537 7.793 0.291 1.00 88.00 140 PHE A O 1
ATOM 1076 N N . SER A 1 141 ? 6.871 6.771 -1.681 1.00 89.62 141 SER A N 1
ATOM 1077 C CA . SER A 1 141 ? 5.483 6.915 -2.125 1.00 89.62 141 SER A CA 1
ATOM 1078 C C . SER A 1 141 ? 4.518 6.202 -1.170 1.00 89.62 141 SER A C 1
ATOM 1080 O O . SER A 1 141 ? 3.503 6.772 -0.770 1.00 89.62 141 SER A O 1
ATOM 1082 N N . THR A 1 142 ? 4.865 4.997 -0.699 1.00 91.31 142 THR A N 1
ATOM 1083 C CA . THR A 1 142 ? 4.031 4.266 0.272 1.00 91.31 142 THR A CA 1
ATOM 1084 C C . THR A 1 142 ? 3.915 4.993 1.614 1.00 91.31 142 THR A C 1
ATOM 1086 O O . THR A 1 142 ? 2.818 5.091 2.168 1.00 91.31 142 THR A O 1
ATOM 1089 N N . LEU A 1 143 ? 5.022 5.551 2.119 1.00 92.12 143 LEU A N 1
ATOM 1090 C CA . LEU A 1 143 ? 5.050 6.347 3.347 1.00 92.12 143 LEU A CA 1
ATOM 1091 C C . LEU A 1 143 ? 4.206 7.615 3.193 1.00 92.12 143 LEU A C 1
ATOM 1093 O O . LEU A 1 143 ? 3.432 7.951 4.088 1.00 92.12 143 LEU A O 1
ATOM 1097 N N . MET A 1 144 ? 4.300 8.279 2.044 1.00 92.94 144 MET A N 1
ATOM 1098 C CA . MET A 1 144 ? 3.520 9.470 1.738 1.00 92.94 144 MET A CA 1
ATOM 1099 C C . MET A 1 144 ? 2.020 9.156 1.705 1.00 92.94 144 MET A C 1
ATOM 1101 O O . MET A 1 144 ? 1.239 9.831 2.375 1.00 92.94 144 MET A O 1
ATOM 1105 N N . ILE A 1 145 ? 1.613 8.096 0.996 1.00 93.38 145 ILE A N 1
ATOM 1106 C CA . ILE A 1 145 ? 0.219 7.628 0.937 1.00 93.38 145 ILE A CA 1
ATOM 1107 C C . ILE A 1 145 ? -0.300 7.299 2.342 1.00 93.38 145 ILE A C 1
ATOM 1109 O O . ILE A 1 145 ? -1.402 7.711 2.710 1.00 93.38 145 ILE A O 1
ATOM 1113 N N . LEU A 1 146 ? 0.489 6.587 3.150 1.00 93.12 146 LEU A N 1
ATOM 1114 C CA . LEU A 1 146 ? 0.112 6.227 4.516 1.00 93.12 146 LEU A CA 1
ATOM 1115 C C . LEU A 1 146 ? 0.005 7.464 5.419 1.00 93.12 146 LEU A C 1
ATOM 1117 O O . LEU A 1 146 ? -0.955 7.584 6.183 1.00 93.12 146 LEU A O 1
ATOM 1121 N N . GLY A 1 147 ? 0.945 8.403 5.301 1.00 92.62 147 GLY A N 1
ATOM 1122 C CA . GLY A 1 147 ? 0.937 9.681 6.011 1.00 92.62 147 GLY A CA 1
ATOM 1123 C C . GLY A 1 147 ? -0.309 10.506 5.691 1.00 92.62 147 GLY A C 1
ATOM 1124 O O . GLY A 1 147 ? -1.015 10.930 6.608 1.00 92.62 147 GLY A O 1
ATOM 1125 N N . PHE A 1 148 ? -0.647 10.655 4.407 1.00 92.50 148 PHE A N 1
ATOM 1126 C CA . PHE A 1 148 ? -1.871 11.335 3.978 1.00 92.50 148 PHE A CA 1
ATOM 1127 C C . PHE A 1 148 ? -3.136 10.596 4.413 1.00 92.50 148 PHE A C 1
ATOM 1129 O O . PHE A 1 148 ? -4.087 11.240 4.848 1.00 92.50 148 PHE A O 1
ATOM 1136 N N . GLY A 1 149 ? -3.155 9.262 4.361 1.00 91.62 149 GLY A N 1
ATOM 1137 C CA . GLY A 1 149 ? -4.284 8.461 4.835 1.00 91.62 149 GLY A CA 1
ATOM 1138 C C . GLY A 1 149 ? -4.560 8.663 6.328 1.00 91.62 149 GLY A C 1
ATOM 1139 O O . GLY A 1 149 ? -5.709 8.858 6.729 1.00 91.62 149 GLY A O 1
ATOM 1140 N N . LEU A 1 150 ? -3.514 8.686 7.158 1.00 89.75 150 LEU A N 1
ATOM 1141 C CA . LEU A 1 150 ? -3.640 8.964 8.591 1.00 89.75 150 LEU A CA 1
ATOM 1142 C C . LEU A 1 150 ? -4.042 10.419 8.871 1.00 89.75 150 LEU A C 1
ATOM 1144 O O . LEU A 1 150 ? -4.914 10.662 9.711 1.00 89.75 150 LEU A O 1
ATOM 1148 N N . LEU A 1 151 ? -3.451 11.380 8.157 1.00 90.69 151 LEU A N 1
ATOM 1149 C CA . LEU A 1 151 ? -3.804 12.796 8.267 1.00 90.69 151 LEU A CA 1
ATOM 1150 C C . LEU A 1 151 ? -5.268 13.030 7.865 1.00 90.69 151 LEU A C 1
ATOM 1152 O O . LEU A 1 151 ? -5.989 13.748 8.558 1.00 90.69 151 LEU A O 1
ATOM 1156 N N . PHE A 1 152 ? -5.748 12.369 6.809 1.00 88.56 152 PHE A N 1
ATOM 1157 C CA . PHE A 1 152 ? -7.139 12.454 6.366 1.00 88.56 152 PHE A CA 1
ATOM 1158 C C . PHE A 1 152 ? -8.109 11.984 7.452 1.00 88.56 152 PHE A C 1
ATOM 1160 O O . PHE A 1 152 ? -9.104 12.654 7.713 1.00 88.56 152 PHE A O 1
ATOM 1167 N N . ILE A 1 153 ? -7.793 10.897 8.158 1.00 86.12 153 ILE A N 1
ATOM 1168 C CA . ILE A 1 153 ? -8.612 10.414 9.282 1.00 86.12 153 ILE A CA 1
ATOM 1169 C C . ILE A 1 153 ? -8.657 11.432 10.421 1.00 86.12 153 ILE A C 1
ATOM 1171 O O . ILE A 1 153 ? -9.707 11.607 11.042 1.00 86.12 153 ILE A O 1
ATOM 1175 N N . ARG A 1 154 ? -7.545 12.128 10.695 1.00 84.31 154 ARG A N 1
ATOM 1176 C CA . ARG A 1 154 ? -7.518 13.203 11.695 1.00 84.31 154 ARG A CA 1
ATOM 1177 C C . ARG A 1 154 ? -8.361 14.402 11.256 1.00 84.31 154 ARG A C 1
ATOM 1179 O O . ARG A 1 154 ? -9.041 14.988 12.095 1.00 84.31 154 ARG A O 1
ATOM 1186 N N . ILE A 1 155 ? -8.340 14.762 9.973 1.00 86.81 155 ILE A N 1
ATOM 1187 C CA . ILE A 1 155 ? -9.096 15.900 9.424 1.00 86.81 155 ILE A CA 1
ATOM 1188 C C . ILE A 1 155 ? -10.591 15.582 9.260 1.00 86.81 155 ILE A C 1
ATOM 1190 O O . ILE A 1 155 ? -11.429 16.464 9.445 1.00 86.81 155 ILE A O 1
ATOM 1194 N N . TYR A 1 156 ? -10.946 14.329 8.982 1.00 85.50 156 TYR A N 1
ATOM 1195 C CA . TYR A 1 156 ? -12.312 13.862 8.736 1.00 85.50 156 TYR A CA 1
ATOM 1196 C C . TYR A 1 156 ? -13.381 14.386 9.720 1.00 85.50 156 TYR A C 1
ATOM 1198 O O . TYR A 1 156 ? -14.378 14.947 9.255 1.00 85.50 156 TYR A O 1
ATOM 1206 N N . PRO A 1 157 ? -13.223 14.295 11.060 1.00 81.50 157 PRO A N 1
ATOM 1207 C CA . PRO A 1 157 ? -14.215 14.836 11.995 1.00 81.50 157 PRO A CA 1
ATOM 1208 C C . PRO A 1 157 ? -14.398 16.353 11.880 1.00 81.50 157 PRO A C 1
ATOM 1210 O O . PRO A 1 157 ? -15.508 16.856 12.062 1.00 81.50 157 PRO A O 1
ATOM 1213 N N . TYR A 1 158 ? -13.330 17.091 11.576 1.00 85.94 158 TYR A N 1
ATOM 1214 C CA . TYR A 1 158 ? -13.400 18.537 11.376 1.00 85.94 158 TYR A CA 1
ATOM 1215 C C . TYR A 1 158 ? -14.119 18.873 10.072 1.00 85.94 158 TYR A C 1
ATOM 1217 O O . TYR A 1 158 ? -14.943 19.785 10.053 1.00 85.94 158 TYR A O 1
ATOM 1225 N N . LEU A 1 159 ? -13.875 18.091 9.017 1.00 87.69 159 LEU A N 1
ATOM 1226 C CA . LEU A 1 159 ? -14.557 18.225 7.733 1.00 87.69 159 LEU A CA 1
ATOM 1227 C C . LEU A 1 159 ? -16.061 17.977 7.892 1.00 87.69 159 LEU A C 1
ATOM 1229 O O . LEU A 1 159 ? -16.866 18.811 7.486 1.00 87.69 159 LEU A O 1
ATOM 1233 N N . LEU A 1 160 ? -16.458 16.901 8.577 1.00 84.31 160 LEU A N 1
ATOM 1234 C CA . LEU A 1 160 ? -17.869 16.647 8.877 1.00 84.31 160 LEU A CA 1
ATOM 1235 C C . LEU A 1 160 ? -18.501 17.754 9.728 1.00 84.31 160 LEU A C 1
ATOM 1237 O O . LEU A 1 160 ? -19.654 18.115 9.503 1.00 84.31 160 LEU A O 1
ATOM 1241 N N . ARG A 1 161 ? -17.763 18.322 10.689 1.00 83.00 161 ARG A N 1
ATOM 1242 C CA . ARG A 1 161 ? -18.250 19.446 11.501 1.00 83.00 161 ARG A CA 1
ATOM 1243 C C . ARG A 1 161 ? -18.442 20.717 10.673 1.00 83.00 161 ARG A C 1
ATOM 1245 O O . ARG A 1 161 ? -19.400 21.447 10.918 1.00 83.00 161 ARG A O 1
ATOM 1252 N N . LEU A 1 162 ? -17.566 20.967 9.704 1.00 88.12 162 LEU A N 1
ATOM 1253 C CA . LEU A 1 162 ? -17.693 22.072 8.756 1.00 88.12 162 LEU A CA 1
ATOM 1254 C C . LEU A 1 162 ? -18.930 21.875 7.875 1.00 88.12 162 LEU A C 1
ATOM 1256 O O . LEU A 1 162 ? -19.777 22.763 7.820 1.00 88.12 162 LEU A O 1
ATOM 1260 N N . VAL A 1 163 ? -19.086 20.694 7.270 1.00 86.50 163 VAL A N 1
ATOM 1261 C CA . VAL A 1 163 ? -20.268 20.340 6.464 1.00 86.50 163 VAL A CA 1
ATOM 1262 C C . VAL A 1 163 ? -21.545 20.486 7.290 1.00 86.50 163 VAL A C 1
ATOM 1264 O O . VAL A 1 163 ? -22.505 21.101 6.834 1.00 86.50 163 VAL A O 1
ATOM 1267 N N . TYR A 1 164 ? -21.538 20.000 8.532 1.00 83.19 164 TYR A N 1
ATOM 1268 C CA . TYR A 1 164 ? -22.644 20.178 9.469 1.00 83.19 164 TYR A CA 1
ATOM 1269 C C . TYR A 1 164 ? -22.973 21.654 9.701 1.00 83.19 164 TYR A C 1
ATOM 1271 O O . TYR A 1 164 ? -24.142 22.022 9.678 1.00 83.19 164 TYR A O 1
ATOM 1279 N N . TYR A 1 165 ? -21.972 22.506 9.927 1.00 84.00 165 TYR A N 1
ATOM 1280 C CA . TYR A 1 165 ? -22.204 23.924 10.194 1.00 84.00 165 TYR A CA 1
ATOM 1281 C C . TYR A 1 165 ? -22.834 24.636 8.992 1.00 84.00 165 TYR A C 1
ATOM 1283 O O . TYR A 1 165 ? -23.788 25.392 9.163 1.00 84.00 165 TYR A O 1
ATOM 1291 N N . VAL A 1 166 ? -22.341 24.348 7.785 1.00 88.50 166 VAL A N 1
ATOM 1292 C CA . VAL A 1 166 ? -22.817 24.968 6.540 1.00 88.50 166 VAL A CA 1
ATOM 1293 C C . VAL A 1 166 ? -24.217 24.477 6.165 1.00 88.50 166 VAL A C 1
ATOM 1295 O O . VAL A 1 166 ? -25.059 25.278 5.769 1.00 88.50 166 VAL A O 1
ATOM 1298 N N . LEU A 1 167 ? -24.495 23.179 6.310 1.00 85.94 167 LEU A N 1
ATOM 1299 C CA . LEU A 1 167 ? -25.763 22.587 5.873 1.00 85.94 167 LEU A CA 1
ATOM 1300 C C . LEU A 1 167 ? -26.825 22.486 6.982 1.00 85.94 167 LEU A C 1
ATOM 1302 O O . LEU A 1 167 ? -27.954 22.079 6.705 1.00 85.94 167 LEU A O 1
ATOM 1306 N N . ARG A 1 168 ? -26.520 22.923 8.213 1.00 80.62 168 ARG A N 1
ATOM 1307 C CA . ARG A 1 168 ? -27.469 22.968 9.339 1.00 80.62 168 ARG A CA 1
ATOM 1308 C C . ARG A 1 168 ? -28.864 23.514 8.980 1.00 80.62 168 ARG A C 1
ATOM 1310 O O . ARG A 1 168 ? -29.827 22.903 9.441 1.00 80.62 168 ARG A O 1
ATOM 1317 N N . PRO A 1 169 ? -29.027 24.621 8.222 1.00 83.81 169 PRO A N 1
ATOM 1318 C CA . PRO A 1 169 ? -30.358 25.168 7.948 1.00 83.81 169 PRO A CA 1
ATOM 1319 C C . PRO A 1 169 ? -31.194 24.344 6.953 1.00 83.81 169 PRO A C 1
ATOM 1321 O O . PRO A 1 169 ? -32.396 24.568 6.868 1.00 83.81 169 PRO A O 1
ATOM 1324 N N . PHE A 1 170 ? -30.603 23.392 6.222 1.00 83.44 170 PHE A N 1
ATOM 1325 C CA . PHE A 1 170 ? -31.283 22.639 5.158 1.00 83.44 170 PHE A CA 1
ATOM 1326 C C . PHE A 1 170 ? -31.716 21.220 5.564 1.00 83.44 170 PHE A C 1
ATOM 1328 O O . PHE A 1 170 ? -32.278 20.498 4.742 1.00 83.44 170 PHE A O 1
ATOM 1335 N N . TRP A 1 171 ? -31.435 20.773 6.792 1.00 81.50 171 TRP A N 1
ATOM 1336 C CA . TRP A 1 171 ? -31.579 19.360 7.163 1.00 81.50 171 TRP A CA 1
ATOM 1337 C C . TRP A 1 171 ? -32.864 19.024 7.909 1.00 81.50 171 TRP A C 1
ATOM 1339 O O . TRP A 1 171 ? -33.299 19.727 8.819 1.00 81.50 171 TRP A O 1
ATOM 1349 N N . THR A 1 172 ? -33.420 17.862 7.567 1.00 85.75 172 THR A N 1
ATOM 1350 C CA . THR A 1 172 ? -34.531 17.246 8.301 1.00 85.75 172 THR A CA 1
ATOM 1351 C C . THR A 1 172 ? -34.047 16.602 9.615 1.00 85.75 172 THR A C 1
ATOM 1353 O O . THR A 1 172 ? -32.874 16.224 9.729 1.00 85.75 172 THR A O 1
ATOM 1356 N N . PRO A 1 173 ? -34.923 16.415 10.623 1.00 83.38 173 PRO A N 1
ATOM 1357 C CA . PRO A 1 173 ? -34.537 15.847 11.921 1.00 83.38 173 PRO A CA 1
ATOM 1358 C C . PRO A 1 173 ? -33.899 14.446 11.855 1.00 83.38 173 PRO A C 1
ATOM 1360 O O . PRO A 1 173 ? -33.043 14.115 12.676 1.00 83.38 173 PRO A O 1
ATOM 1363 N N . SER A 1 174 ? -34.265 13.619 10.870 1.00 85.38 174 SER A N 1
ATOM 1364 C CA . SER A 1 174 ? -33.675 12.285 10.677 1.00 85.38 174 SER A CA 1
ATOM 1365 C C . SER A 1 174 ? -32.238 12.358 10.149 1.00 85.38 174 SER A C 1
ATOM 1367 O O . SER A 1 174 ? -31.353 11.674 10.665 1.00 85.38 174 SER A O 1
ATOM 1369 N N . GLN A 1 175 ? -31.979 13.237 9.177 1.00 84.69 175 GLN A N 1
ATOM 1370 C CA . GLN A 1 175 ? -30.640 13.498 8.639 1.00 84.69 175 GLN A CA 1
ATOM 1371 C C . GLN A 1 175 ? -29.719 14.091 9.711 1.00 84.69 175 GLN A C 1
ATOM 1373 O O . GLN A 1 175 ? -28.557 13.699 9.820 1.00 84.69 175 GLN A O 1
ATOM 1378 N N . TYR A 1 176 ? -30.259 14.965 10.565 1.00 82.19 176 TYR A N 1
ATOM 1379 C CA . TYR A 1 176 ? -29.546 15.511 11.717 1.00 82.19 176 TYR A CA 1
ATOM 1380 C C . TYR A 1 176 ? -29.051 14.410 12.666 1.00 82.19 176 TYR A C 1
ATOM 1382 O O . TYR A 1 176 ? -27.872 14.376 13.034 1.00 82.19 176 TYR A O 1
ATOM 1390 N N . MET A 1 177 ? -29.934 13.481 13.039 1.00 81.88 177 MET A N 1
ATOM 1391 C CA . MET A 1 177 ? -29.596 12.364 13.925 1.00 81.88 177 MET A CA 1
ATOM 1392 C C . MET A 1 177 ? -28.569 11.416 13.298 1.00 81.88 177 MET A C 1
ATOM 1394 O O . MET A 1 177 ? -27.631 10.996 13.976 1.00 81.88 177 MET A O 1
ATOM 1398 N N . ALA A 1 178 ? -28.695 11.118 12.003 1.00 83.00 178 ALA A N 1
ATOM 1399 C CA . ALA A 1 178 ? -27.738 10.270 11.297 1.00 83.00 178 ALA A CA 1
ATOM 1400 C C . ALA A 1 178 ? -26.329 10.886 11.300 1.00 83.00 178 ALA A C 1
ATOM 1402 O O . ALA A 1 178 ? -25.359 10.238 11.692 1.00 83.00 178 ALA A O 1
ATOM 1403 N N . ILE A 1 179 ? -26.213 12.165 10.941 1.00 80.25 179 ILE A N 1
ATOM 1404 C CA . ILE A 1 179 ? -24.912 12.824 10.781 1.00 80.25 179 ILE A CA 1
ATOM 1405 C C . ILE A 1 179 ? -24.245 13.080 12.130 1.00 80.25 179 ILE A C 1
ATOM 1407 O O . ILE A 1 179 ? -23.050 12.843 12.282 1.00 80.25 179 ILE A O 1
ATOM 1411 N N . THR A 1 180 ? -25.003 13.485 13.148 1.00 78.62 180 THR A N 1
ATOM 1412 C CA . THR A 1 180 ? -24.453 13.649 14.504 1.00 78.62 180 THR A CA 1
ATOM 1413 C C . THR A 1 180 ? -23.988 12.324 15.111 1.00 78.62 180 THR A C 1
ATOM 1415 O O . THR A 1 180 ? -22.971 12.304 15.809 1.00 78.62 180 THR A O 1
ATOM 1418 N N . THR A 1 181 ? -24.669 11.216 14.803 1.00 79.12 181 THR A N 1
ATOM 1419 C CA . THR A 1 181 ? -24.242 9.870 15.206 1.00 79.12 181 THR A CA 1
ATOM 1420 C C . THR A 1 181 ? -22.933 9.485 14.525 1.00 79.12 181 THR A C 1
ATOM 1422 O O . THR A 1 181 ? -22.017 9.055 15.215 1.00 79.12 181 THR A O 1
ATOM 1425 N N . VAL A 1 182 ? -22.784 9.722 13.219 1.00 77.94 182 VAL A N 1
ATOM 1426 C CA . VAL A 1 182 ? -21.533 9.450 12.482 1.00 77.94 182 VAL A CA 1
ATOM 1427 C C . VAL A 1 182 ? -20.386 10.349 12.959 1.00 77.94 182 VAL A C 1
ATOM 1429 O O . VAL A 1 182 ? -19.283 9.867 13.188 1.00 77.94 182 VAL A O 1
ATOM 1432 N N . CYS A 1 183 ? -20.637 11.636 13.219 1.00 72.25 183 CYS A N 1
ATOM 1433 C CA . CYS A 1 183 ? -19.629 12.550 13.769 1.00 72.25 183 CYS A CA 1
ATOM 1434 C C . CYS A 1 183 ? -19.093 12.088 15.136 1.00 72.25 183 CYS A C 1
ATOM 1436 O O . CYS A 1 183 ? -17.909 12.271 15.437 1.00 72.25 183 CYS A O 1
ATOM 1438 N N . ARG A 1 184 ? -19.967 11.510 15.975 1.00 70.31 184 ARG A N 1
ATOM 1439 C CA . ARG A 1 184 ? -19.635 11.016 17.323 1.00 70.31 184 ARG A CA 1
ATOM 1440 C C . ARG A 1 184 ? -19.184 9.556 17.342 1.00 70.31 184 ARG A C 1
ATOM 1442 O O . ARG A 1 184 ? -18.516 9.163 18.300 1.00 70.31 184 ARG A O 1
ATOM 1449 N N . SER A 1 185 ? -19.514 8.774 16.316 1.00 64.94 185 SER A N 1
ATOM 1450 C CA . SER A 1 185 ? -19.017 7.416 16.117 1.00 64.94 185 SER A CA 1
ATOM 1451 C C . SER A 1 185 ? -17.555 7.493 15.693 1.00 64.94 185 SER A C 1
ATOM 1453 O O . SER A 1 185 ? -17.195 7.566 14.529 1.00 64.94 185 SER A O 1
ATOM 1455 N N . GLN A 1 186 ? -16.680 7.585 16.689 1.00 61.25 186 GLN A N 1
ATOM 1456 C CA . GLN A 1 186 ? -15.227 7.601 16.519 1.00 61.25 186 GLN A CA 1
ATOM 1457 C C . GLN A 1 186 ? -14.657 6.254 16.978 1.00 61.25 186 GLN A C 1
ATOM 1459 O O . GLN A 1 186 ? -13.683 6.186 17.729 1.00 61.25 186 GLN A O 1
ATOM 1464 N N . GLY A 1 187 ? -15.319 5.159 16.597 1.00 65.88 187 GLY A N 1
ATOM 1465 C CA . GLY A 1 187 ? -14.864 3.816 16.930 1.00 65.88 187 GLY A CA 1
ATOM 1466 C C . GLY A 1 187 ? -13.558 3.487 16.204 1.00 65.88 187 GLY A C 1
ATOM 1467 O O . GLY A 1 187 ? -13.402 3.778 15.020 1.00 65.88 187 GLY A O 1
ATOM 1468 N N . GLY A 1 188 ? -12.622 2.811 16.882 1.00 70.75 188 GLY A N 1
ATOM 1469 C CA . GLY A 1 188 ? -11.353 2.396 16.264 1.00 70.75 188 GLY A CA 1
ATOM 1470 C C . GLY A 1 188 ? -11.524 1.519 15.011 1.00 70.75 188 GLY A C 1
ATOM 1471 O O . GLY A 1 188 ? -10.692 1.573 14.112 1.00 70.75 188 GLY A O 1
ATOM 1472 N N . LYS A 1 189 ? -12.630 0.763 14.918 1.00 77.44 189 LYS A N 1
ATOM 1473 C CA . LYS A 1 189 ? -12.954 -0.081 13.755 1.00 77.44 189 LYS A CA 1
ATOM 1474 C C . LYS A 1 189 ? -13.280 0.724 12.493 1.00 77.44 189 LYS A C 1
ATOM 1476 O O . LYS A 1 189 ? -12.792 0.383 11.424 1.00 77.44 189 LYS A O 1
ATOM 1481 N N . GLU A 1 190 ? -14.076 1.785 12.613 1.00 79.44 190 GLU A N 1
ATOM 1482 C CA . GLU A 1 190 ? -14.501 2.605 11.466 1.00 79.44 190 GLU A CA 1
ATOM 1483 C C . GLU A 1 190 ? -13.323 3.388 10.885 1.00 79.44 190 GLU A C 1
ATOM 1485 O O . GLU A 1 190 ? -13.128 3.419 9.673 1.00 79.44 190 GLU A O 1
ATOM 1490 N N . ARG A 1 191 ? -12.466 3.930 11.757 1.00 79.62 191 ARG A N 1
ATOM 1491 C CA . ARG A 1 191 ? -11.224 4.604 11.356 1.00 79.62 191 ARG A CA 1
ATOM 1492 C C . ARG A 1 191 ? -10.255 3.658 10.645 1.00 79.62 191 ARG A C 1
ATOM 1494 O O . ARG A 1 191 ? -9.652 4.048 9.653 1.00 79.62 191 ARG A O 1
ATOM 1501 N N . PHE A 1 192 ? -10.127 2.416 11.119 1.00 82.62 192 PHE A N 1
ATOM 1502 C CA . PHE A 1 192 ? -9.311 1.404 10.445 1.00 82.62 192 PHE A CA 1
ATOM 1503 C C . PHE A 1 192 ? -9.861 1.061 9.057 1.00 82.62 192 PHE A C 1
ATOM 1505 O O . PHE A 1 192 ? -9.098 1.008 8.098 1.00 82.62 192 PHE A O 1
ATOM 1512 N N . LEU A 1 193 ? -11.180 0.879 8.934 1.00 87.56 193 LEU A N 1
ATOM 1513 C CA . LEU A 1 193 ? -11.819 0.600 7.648 1.00 87.56 193 LEU A CA 1
ATOM 1514 C C . LEU A 1 193 ? -11.622 1.762 6.666 1.00 87.56 193 LEU A C 1
ATOM 1516 O O . LEU A 1 193 ? -11.282 1.531 5.510 1.00 87.56 193 LEU A O 1
ATOM 1520 N N . MET A 1 194 ? -11.759 3.004 7.134 1.00 87.06 194 MET A N 1
ATOM 1521 C CA . MET A 1 194 ? -11.483 4.192 6.327 1.00 87.06 194 MET A CA 1
ATOM 1522 C C . MET A 1 194 ? -10.018 4.250 5.879 1.00 87.06 194 MET A C 1
ATOM 1524 O O . MET A 1 194 ? -9.765 4.474 4.699 1.00 87.06 194 MET A O 1
ATOM 1528 N N . LEU A 1 195 ? -9.062 3.994 6.784 1.00 88.75 195 LEU A N 1
ATOM 1529 C CA . LEU A 1 195 ? -7.635 3.942 6.439 1.00 88.75 195 LEU A CA 1
ATOM 1530 C C . LEU A 1 195 ? -7.368 2.894 5.365 1.00 88.75 195 LEU A C 1
ATOM 1532 O O . LEU A 1 195 ? -6.691 3.173 4.381 1.00 88.75 195 LEU A O 1
ATOM 1536 N N . PHE A 1 196 ? -7.912 1.695 5.561 1.00 91.62 196 PHE A N 1
ATOM 1537 C CA . PHE A 1 196 ? -7.762 0.585 4.636 1.00 91.62 196 PHE A CA 1
ATOM 1538 C C . PHE A 1 196 ? -8.317 0.932 3.253 1.00 91.62 196 PHE A C 1
ATOM 1540 O O . PHE A 1 196 ? -7.648 0.690 2.250 1.00 91.62 196 PHE A O 1
ATOM 1547 N N . LEU A 1 197 ? -9.499 1.551 3.191 1.00 92.88 197 LEU A N 1
ATOM 1548 C CA . LEU A 1 197 ? -10.122 1.964 1.936 1.00 92.88 197 LEU A CA 1
ATOM 1549 C C . LEU A 1 197 ? -9.283 3.022 1.208 1.00 92.88 197 LEU A C 1
ATOM 1551 O O . LEU A 1 197 ? -8.998 2.864 0.022 1.00 92.88 197 LEU A O 1
ATOM 1555 N N . VAL A 1 198 ? -8.852 4.069 1.920 1.00 92.44 198 VAL A N 1
ATOM 1556 C CA . VAL A 1 198 ? -8.011 5.134 1.354 1.00 92.44 198 VAL A CA 1
ATOM 1557 C C . VAL A 1 198 ? -6.692 4.557 0.851 1.00 92.44 198 VAL A C 1
ATOM 1559 O O . VAL A 1 198 ? -6.295 4.839 -0.277 1.00 92.44 198 VAL A O 1
ATOM 1562 N N . MET A 1 199 ? -6.039 3.709 1.647 1.00 92.81 199 MET A N 1
ATOM 1563 C CA . MET A 1 199 ? -4.766 3.087 1.289 1.00 92.81 199 MET A CA 1
ATOM 1564 C C . MET A 1 199 ? -4.909 2.187 0.056 1.00 92.81 199 MET A C 1
ATOM 1566 O O . MET A 1 199 ? -4.144 2.330 -0.893 1.00 92.81 199 MET A O 1
ATOM 1570 N N . THR A 1 200 ? -5.919 1.315 0.029 1.00 92.94 200 THR A N 1
ATOM 1571 C CA . THR A 1 200 ? -6.166 0.391 -1.091 1.00 92.94 200 THR A CA 1
ATOM 1572 C C . THR A 1 200 ? -6.438 1.150 -2.386 1.00 92.94 200 THR A C 1
ATOM 1574 O O . THR A 1 200 ? -5.851 0.841 -3.422 1.00 92.94 200 THR A O 1
ATOM 1577 N N . PHE A 1 201 ? -7.286 2.180 -2.332 1.00 92.88 201 PHE A N 1
ATOM 1578 C CA . PHE A 1 201 ? -7.602 2.990 -3.506 1.00 92.88 201 PHE A CA 1
ATOM 1579 C C . PHE A 1 201 ? -6.384 3.782 -4.001 1.00 92.88 201 PHE A C 1
ATOM 1581 O O . PHE A 1 201 ? -6.098 3.802 -5.197 1.00 92.88 201 PHE A O 1
ATOM 1588 N N . SER A 1 202 ? -5.623 4.373 -3.077 1.00 93.25 202 SER A N 1
ATOM 1589 C CA . SER A 1 202 ? -4.418 5.145 -3.401 1.00 93.25 202 SER A CA 1
ATOM 1590 C C . SER A 1 202 ? -3.333 4.272 -4.026 1.00 93.25 202 SER A C 1
ATOM 1592 O O . SER A 1 202 ? -2.743 4.666 -5.026 1.00 93.25 202 SER A O 1
ATOM 1594 N N . PHE A 1 203 ? -3.107 3.066 -3.494 1.00 91.25 203 PHE A N 1
ATOM 1595 C CA . PHE A 1 203 ? -2.176 2.105 -4.089 1.00 91.25 203 PHE A CA 1
ATOM 1596 C C . PHE A 1 203 ? -2.609 1.657 -5.483 1.00 91.25 203 PHE A C 1
ATOM 1598 O O . PHE A 1 203 ? -1.762 1.559 -6.367 1.00 91.25 203 PHE A O 1
ATOM 1605 N N . GLY A 1 204 ? -3.909 1.428 -5.695 1.00 89.75 204 GLY A N 1
ATOM 1606 C CA . GLY A 1 204 ? -4.443 1.101 -7.017 1.00 89.75 204 GLY A CA 1
ATOM 1607 C C . GLY A 1 204 ? -4.176 2.211 -8.035 1.00 89.75 204 GLY A C 1
ATOM 1608 O O . GLY A 1 204 ? -3.634 1.946 -9.105 1.00 89.75 204 GLY A O 1
ATOM 1609 N N . LEU A 1 205 ? -4.477 3.466 -7.682 1.00 91.31 205 LEU A N 1
ATOM 1610 C CA . LEU A 1 205 ? -4.209 4.617 -8.552 1.00 91.31 205 LEU A CA 1
ATOM 1611 C C . LEU A 1 205 ? -2.714 4.839 -8.798 1.00 91.31 205 LEU A C 1
ATOM 1613 O O . LEU A 1 205 ? -2.315 5.101 -9.931 1.00 91.31 205 LEU A O 1
ATOM 1617 N N . PHE A 1 206 ? -1.889 4.724 -7.757 1.00 90.50 206 PHE A N 1
ATOM 1618 C CA . PHE A 1 206 ? -0.440 4.849 -7.879 1.00 90.50 206 PHE A CA 1
ATOM 1619 C C . PHE A 1 206 ? 0.117 3.784 -8.826 1.00 90.50 206 PHE A C 1
ATOM 1621 O O . PHE A 1 206 ? 0.764 4.129 -9.808 1.00 90.50 206 PHE A O 1
ATOM 1628 N N . SER A 1 207 ? -0.222 2.510 -8.608 1.00 87.69 207 SER A N 1
ATOM 1629 C CA . SER A 1 207 ? 0.206 1.407 -9.472 1.00 87.69 207 SER A CA 1
ATOM 1630 C C . SER A 1 207 ? -0.260 1.588 -10.919 1.00 87.69 207 SER A C 1
ATOM 1632 O O . SER A 1 207 ? 0.523 1.341 -11.835 1.00 87.69 207 SER A O 1
ATOM 1634 N N . ALA A 1 208 ? -1.484 2.076 -11.139 1.00 88.50 208 ALA A N 1
ATOM 1635 C CA . ALA A 1 208 ? -1.997 2.355 -12.476 1.00 88.50 208 ALA A CA 1
ATOM 1636 C C . ALA A 1 208 ? -1.208 3.448 -13.201 1.00 88.50 208 ALA A C 1
ATOM 1638 O O . ALA A 1 208 ? -0.827 3.277 -14.359 1.00 88.50 208 ALA A O 1
ATOM 1639 N N . ASN A 1 209 ? -0.936 4.558 -12.516 1.00 89.38 209 ASN A N 1
ATOM 1640 C CA . ASN A 1 209 ? -0.178 5.664 -13.090 1.00 89.38 209 ASN A CA 1
ATOM 1641 C C . ASN A 1 209 ? 1.281 5.278 -13.336 1.00 89.38 209 ASN A C 1
ATOM 1643 O O . ASN A 1 209 ? 1.816 5.584 -14.398 1.00 89.38 209 ASN A O 1
ATOM 1647 N N . THR A 1 210 ? 1.907 4.562 -12.401 1.00 88.31 210 THR A N 1
ATOM 1648 C CA . THR A 1 210 ? 3.275 4.063 -12.561 1.00 88.31 210 THR A CA 1
ATOM 1649 C C . THR A 1 210 ? 3.372 3.082 -13.726 1.00 88.31 210 THR A C 1
ATOM 1651 O O . THR A 1 210 ? 4.281 3.212 -14.536 1.00 88.31 210 THR A O 1
ATOM 1654 N N . ALA A 1 211 ? 2.416 2.160 -13.878 1.00 86.75 211 ALA A N 1
ATOM 1655 C CA . ALA A 1 211 ? 2.389 1.239 -15.013 1.00 86.75 211 ALA A CA 1
ATOM 1656 C C . ALA A 1 211 ? 2.304 1.981 -16.357 1.00 86.75 211 ALA A C 1
ATOM 1658 O O . ALA A 1 211 ? 3.060 1.668 -17.272 1.00 86.75 211 ALA A O 1
ATOM 1659 N N . ARG A 1 212 ? 1.443 3.004 -16.467 1.00 86.00 212 ARG A N 1
ATOM 1660 C CA . ARG A 1 212 ? 1.350 3.837 -17.680 1.00 86.00 212 ARG A CA 1
ATOM 1661 C C . ARG A 1 212 ? 2.630 4.618 -17.950 1.00 86.00 212 ARG A C 1
ATOM 1663 O O . ARG A 1 212 ? 3.082 4.654 -19.086 1.00 86.00 212 ARG A O 1
ATOM 1670 N N . ALA A 1 213 ? 3.218 5.219 -16.918 1.00 88.44 213 ALA A N 1
ATOM 1671 C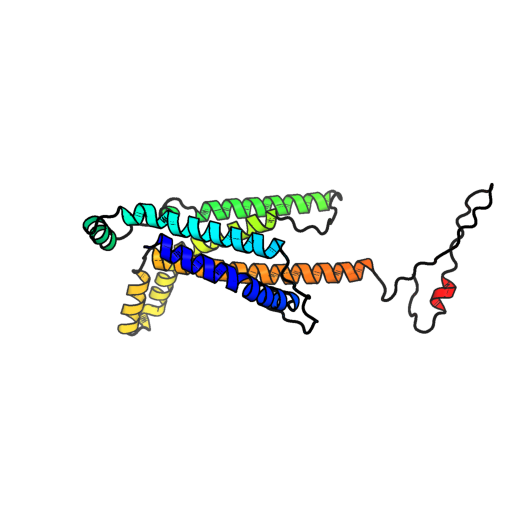 CA . ALA A 1 213 ? 4.464 5.966 -17.051 1.00 88.44 213 ALA A CA 1
ATOM 1672 C C . ALA A 1 213 ? 5.612 5.065 -17.532 1.00 88.44 213 ALA A C 1
ATOM 1674 O O . ALA A 1 213 ? 6.331 5.441 -18.452 1.00 88.44 213 ALA A O 1
ATOM 1675 N N . ILE A 1 214 ? 5.734 3.859 -16.966 1.00 87.00 214 ILE A N 1
ATOM 1676 C CA . ILE A 1 214 ? 6.715 2.855 -17.397 1.00 87.00 214 ILE A CA 1
ATOM 1677 C C . ILE A 1 214 ? 6.456 2.439 -18.845 1.00 87.00 214 ILE A C 1
ATOM 1679 O O . ILE A 1 214 ? 7.385 2.410 -19.641 1.00 87.00 214 ILE A O 1
ATOM 1683 N N . ASN A 1 215 ? 5.206 2.141 -19.207 1.00 86.88 215 ASN A N 1
ATOM 1684 C CA . ASN A 1 215 ? 4.881 1.682 -20.554 1.00 86.88 215 ASN A CA 1
ATOM 1685 C C . ASN A 1 215 ? 5.159 2.755 -21.618 1.00 86.88 215 ASN A C 1
ATOM 1687 O O . ASN A 1 215 ? 5.722 2.448 -22.668 1.00 86.88 215 ASN A O 1
ATOM 1691 N N . ASN A 1 216 ? 4.827 4.015 -21.326 1.00 89.12 216 ASN A N 1
ATOM 1692 C CA . ASN A 1 216 ? 5.153 5.141 -22.199 1.00 89.12 216 ASN A CA 1
ATOM 1693 C C . ASN A 1 216 ? 6.671 5.320 -22.312 1.00 89.12 216 ASN A C 1
ATOM 1695 O O . ASN A 1 216 ? 7.182 5.403 -23.419 1.00 89.12 216 ASN A O 1
ATOM 1699 N N . ASN A 1 217 ? 7.404 5.272 -21.195 1.00 88.12 217 ASN A N 1
ATOM 1700 C CA . ASN A 1 217 ? 8.860 5.401 -21.211 1.00 88.12 217 ASN A CA 1
ATOM 1701 C C . ASN A 1 217 ? 9.551 4.274 -21.999 1.00 88.12 217 ASN A C 1
ATOM 1703 O O . ASN A 1 217 ? 10.481 4.542 -22.754 1.00 88.12 217 ASN A O 1
ATOM 1707 N N . ILE A 1 218 ? 9.082 3.029 -21.865 1.00 87.06 218 ILE A N 1
ATOM 1708 C CA . ILE A 1 218 ? 9.576 1.895 -22.658 1.00 87.06 218 ILE A CA 1
ATOM 1709 C C . ILE A 1 218 ? 9.268 2.108 -24.141 1.00 87.06 218 ILE A C 1
ATOM 1711 O O . ILE A 1 218 ? 10.140 1.880 -24.973 1.00 87.06 218 ILE A O 1
ATOM 1715 N N . SER A 1 219 ? 8.055 2.554 -24.470 1.00 88.19 219 SER A N 1
ATOM 1716 C CA . SER A 1 219 ? 7.658 2.818 -25.857 1.00 88.19 219 SER A CA 1
ATOM 1717 C C . SER A 1 219 ? 8.539 3.902 -26.477 1.00 88.19 219 SER A C 1
ATOM 1719 O O . SER A 1 219 ? 9.136 3.673 -27.524 1.00 88.19 219 SER A O 1
ATOM 1721 N N . ASP A 1 220 ? 8.706 5.033 -25.789 1.00 89.00 220 ASP A N 1
ATOM 1722 C CA . ASP A 1 220 ? 9.568 6.133 -26.224 1.00 89.00 220 ASP A CA 1
ATOM 1723 C C . ASP A 1 220 ? 11.016 5.658 -26.397 1.00 89.00 220 ASP A C 1
ATOM 1725 O O . ASP A 1 220 ? 11.650 5.952 -27.407 1.00 89.00 220 ASP A O 1
ATOM 1729 N N . ARG A 1 221 ? 11.535 4.855 -25.458 1.00 85.56 221 ARG A N 1
ATOM 1730 C CA . ARG A 1 221 ? 12.883 4.281 -25.550 1.00 85.56 221 ARG A CA 1
ATOM 1731 C C . ARG A 1 221 ? 13.049 3.392 -26.781 1.00 85.56 221 ARG A C 1
ATOM 1733 O O . ARG A 1 221 ? 14.066 3.510 -27.448 1.00 85.56 221 ARG A O 1
ATOM 1740 N N . ILE A 1 222 ? 12.065 2.552 -27.105 1.00 86.06 222 ILE A N 1
ATOM 1741 C CA . ILE A 1 222 ? 12.086 1.713 -28.315 1.00 86.06 222 ILE A CA 1
ATOM 1742 C C . ILE A 1 222 ? 12.101 2.583 -29.580 1.00 86.06 222 ILE A C 1
ATOM 1744 O O . ILE A 1 222 ? 12.838 2.269 -30.516 1.00 86.06 222 ILE A O 1
ATOM 1748 N N . TYR A 1 223 ? 11.328 3.675 -29.611 1.00 85.38 223 TYR A N 1
ATOM 1749 C CA . TYR A 1 223 ? 11.334 4.616 -30.736 1.00 85.38 223 TYR A CA 1
ATOM 1750 C C . TYR A 1 223 ? 12.682 5.329 -30.887 1.00 85.38 223 TYR A C 1
ATOM 1752 O O . TYR A 1 223 ? 13.207 5.401 -31.996 1.00 85.38 223 TYR A O 1
ATOM 1760 N N . TYR A 1 224 ? 13.271 5.806 -29.788 1.00 84.62 224 TYR A N 1
ATOM 1761 C CA . TYR A 1 224 ? 14.582 6.461 -29.814 1.00 84.62 224 TYR A CA 1
ATOM 1762 C C . TYR A 1 224 ? 15.738 5.499 -30.117 1.00 84.62 224 TYR A C 1
ATOM 1764 O O . TYR A 1 224 ? 16.702 5.909 -30.753 1.00 84.62 224 TYR A O 1
ATOM 1772 N N . GLU A 1 225 ? 15.663 4.242 -29.669 1.00 83.31 225 GLU A N 1
ATOM 1773 C CA . GLU A 1 225 ? 16.707 3.233 -29.897 1.00 83.31 225 GLU A CA 1
ATOM 1774 C C . GLU A 1 225 ? 16.735 2.752 -31.350 1.00 83.31 225 GLU A C 1
ATOM 1776 O O . GLU A 1 225 ? 17.814 2.587 -31.912 1.00 83.31 225 GLU A O 1
ATOM 1781 N N . ASN A 1 226 ? 15.568 2.545 -31.969 1.00 83.06 226 ASN A N 1
ATOM 1782 C CA . ASN A 1 226 ? 15.511 2.069 -33.350 1.00 83.06 226 ASN A CA 1
ATOM 1783 C C . ASN A 1 226 ? 15.613 3.208 -34.371 1.00 83.06 226 ASN A C 1
ATOM 1785 O O . ASN A 1 226 ? 16.212 2.999 -35.419 1.00 83.06 226 ASN A O 1
ATOM 1789 N N . GLY A 1 227 ? 15.058 4.397 -34.092 1.00 74.06 227 GLY A N 1
ATOM 1790 C CA . GLY A 1 227 ? 15.177 5.609 -34.923 1.00 74.06 227 GLY A CA 1
ATOM 1791 C C . GLY A 1 227 ? 14.580 5.541 -36.342 1.00 74.06 227 GLY A C 1
ATOM 1792 O O . GLY A 1 227 ? 14.326 6.582 -36.940 1.00 74.06 227 GLY A O 1
ATOM 1793 N N . ALA A 1 228 ? 14.327 4.342 -36.862 1.00 72.81 228 ALA A N 1
ATOM 1794 C CA . ALA A 1 228 ? 13.789 4.024 -38.175 1.00 72.81 228 ALA A CA 1
ATOM 1795 C C . ALA A 1 228 ? 12.937 2.745 -38.088 1.00 72.81 228 ALA A C 1
ATOM 1797 O O . ALA A 1 228 ? 13.147 1.908 -37.206 1.00 72.81 228 ALA A O 1
ATOM 1798 N N . ASP A 1 229 ? 12.002 2.567 -39.025 1.00 70.06 229 ASP A N 1
ATOM 1799 C CA . ASP A 1 229 ? 11.150 1.368 -39.086 1.00 70.06 229 ASP A CA 1
ATOM 1800 C C . ASP A 1 229 ? 11.955 0.080 -39.349 1.00 70.06 229 ASP A C 1
ATOM 1802 O O . ASP A 1 229 ? 11.529 -1.015 -38.976 1.00 70.06 229 ASP A O 1
ATOM 1806 N N . VAL A 1 230 ? 13.133 0.200 -39.977 1.00 69.50 230 VAL A N 1
ATOM 1807 C CA . VAL A 1 230 ? 14.029 -0.920 -40.285 1.00 69.50 230 VAL A CA 1
ATOM 1808 C C . VAL A 1 230 ? 15.482 -0.515 -40.036 1.00 69.50 230 VAL A C 1
ATOM 1810 O O . VAL A 1 230 ? 16.012 0.365 -40.707 1.00 69.50 230 VAL A O 1
ATOM 1813 N N . VAL A 1 231 ? 16.154 -1.215 -39.117 1.00 70.38 231 VAL A N 1
ATOM 1814 C CA . VAL A 1 231 ? 17.603 -1.090 -38.888 1.00 70.38 231 VAL A CA 1
ATOM 1815 C C . VAL A 1 231 ? 18.307 -2.268 -39.560 1.00 70.38 231 VAL A C 1
ATOM 1817 O O . VAL A 1 231 ? 18.158 -3.418 -39.139 1.00 70.38 231 VAL A O 1
ATOM 1820 N N . MET A 1 232 ? 19.070 -2.002 -40.621 1.00 69.19 232 MET A N 1
ATOM 1821 C CA . MET A 1 232 ? 19.854 -3.016 -41.333 1.00 69.19 232 MET A CA 1
ATOM 1822 C C . MET A 1 232 ? 21.328 -2.906 -40.949 1.00 69.19 232 MET A C 1
ATOM 1824 O O . MET A 1 232 ? 21.913 -1.830 -40.996 1.00 69.19 232 MET A O 1
ATOM 1828 N N . LYS A 1 233 ? 21.944 -4.035 -40.585 1.00 70.06 233 LYS A N 1
ATOM 1829 C CA . LYS A 1 233 ? 23.388 -4.115 -40.347 1.00 70.06 233 LYS A CA 1
ATOM 1830 C C . LYS A 1 233 ? 24.044 -4.833 -41.514 1.00 70.06 233 LYS A C 1
ATOM 1832 O O . LYS A 1 233 ? 23.755 -6.005 -41.754 1.00 70.06 233 LYS A O 1
ATOM 1837 N N . GLU A 1 234 ? 24.937 -4.147 -42.216 1.00 69.44 234 GLU A N 1
ATOM 1838 C CA . GLU A 1 234 ? 25.714 -4.775 -43.277 1.00 69.44 234 GLU A CA 1
ATOM 1839 C C . GLU A 1 234 ? 26.665 -5.820 -42.685 1.00 69.44 234 GLU A C 1
ATOM 1841 O O . GLU A 1 234 ? 27.443 -5.547 -41.767 1.00 69.44 234 GLU A O 1
ATOM 1846 N N . TYR A 1 235 ? 26.585 -7.044 -43.201 1.00 62.97 235 TYR A N 1
ATOM 1847 C CA . TYR A 1 235 ? 27.543 -8.096 -42.895 1.00 62.97 235 TYR A CA 1
ATOM 1848 C C . TYR A 1 235 ? 28.646 -8.063 -43.953 1.00 62.97 235 TYR A C 1
ATOM 1850 O O . TYR A 1 235 ? 28.461 -8.588 -45.051 1.00 62.97 235 TYR A O 1
ATOM 1858 N N . SER A 1 236 ? 29.788 -7.445 -43.637 1.00 64.19 236 SER A N 1
ATOM 1859 C CA . SER A 1 236 ? 30.983 -7.557 -44.476 1.00 64.19 236 SER A CA 1
ATOM 1860 C C . SER A 1 236 ? 31.853 -8.719 -43.992 1.00 64.19 236 SER A C 1
ATOM 1862 O O . SER A 1 236 ? 32.109 -8.890 -42.797 1.00 64.19 236 SER A O 1
ATOM 1864 N N . LEU A 1 237 ? 32.296 -9.559 -44.928 1.00 52.25 237 LEU A N 1
ATOM 1865 C CA . LEU A 1 237 ? 33.305 -10.569 -44.644 1.00 52.25 237 LEU A CA 1
ATOM 1866 C C . LEU A 1 237 ? 34.653 -9.843 -44.599 1.00 52.25 237 LEU A C 1
ATOM 1868 O O . LEU A 1 237 ? 35.178 -9.445 -45.638 1.00 52.25 237 LEU A O 1
ATOM 1872 N N . SER A 1 238 ? 35.204 -9.623 -43.406 1.00 55.25 238 SER A N 1
ATOM 1873 C CA . SER A 1 238 ? 36.531 -9.027 -43.275 1.00 55.25 238 SER A CA 1
ATOM 1874 C C . SER A 1 238 ? 37.586 -10.014 -43.786 1.00 55.25 238 SER A C 1
ATOM 1876 O O . SER A 1 238 ? 38.038 -10.887 -43.045 1.00 55.25 238 SER A O 1
ATOM 1878 N N . THR A 1 239 ? 37.986 -9.889 -45.051 1.00 53.00 239 THR A N 1
ATOM 1879 C CA . THR A 1 239 ? 39.254 -10.450 -45.527 1.00 53.00 239 THR A CA 1
ATOM 1880 C C . THR A 1 239 ? 40.361 -9.599 -44.921 1.00 53.00 239 THR A C 1
ATOM 1882 O O . THR A 1 239 ? 40.596 -8.466 -45.334 1.00 53.00 239 THR A O 1
ATOM 1885 N N . SER A 1 240 ? 40.999 -10.116 -43.875 1.00 47.44 240 SER A N 1
ATOM 1886 C CA . SER A 1 240 ? 42.231 -9.539 -43.351 1.00 47.44 240 SER A CA 1
ATOM 1887 C C . SER A 1 240 ? 43.346 -9.820 -44.355 1.00 47.44 240 SER A C 1
ATOM 1889 O O . SER A 1 240 ? 43.865 -10.933 -44.397 1.00 47.44 240 SER A O 1
ATOM 1891 N N . GLU A 1 241 ? 43.703 -8.837 -45.182 1.00 51.84 241 GLU A N 1
ATOM 1892 C CA . GLU A 1 241 ? 44.992 -8.879 -45.869 1.00 51.84 241 GLU A CA 1
ATOM 1893 C C . GLU A 1 241 ? 46.101 -8.605 -44.849 1.00 51.84 241 GLU A C 1
ATOM 1895 O O . GLU A 1 241 ? 46.106 -7.610 -44.118 1.00 51.84 241 GLU A O 1
ATOM 1900 N N . GLU A 1 242 ? 47.011 -9.567 -44.759 1.00 48.22 242 GLU A N 1
ATOM 1901 C CA . GLU A 1 242 ? 48.158 -9.576 -43.868 1.00 48.22 242 GLU A CA 1
ATOM 1902 C C . GLU A 1 242 ? 49.147 -8.486 -44.317 1.00 48.22 242 GLU A C 1
ATOM 1904 O O . GLU A 1 242 ? 49.903 -8.657 -45.269 1.00 48.22 242 GLU A O 1
ATOM 1909 N N . GLY A 1 243 ? 49.123 -7.340 -43.631 1.00 50.53 243 GLY A N 1
ATOM 1910 C CA . GLY A 1 243 ? 50.126 -6.282 -43.776 1.00 50.53 243 GLY A CA 1
ATOM 1911 C C . GLY A 1 243 ? 49.693 -5.096 -44.637 1.00 50.53 243 GLY A C 1
ATOM 1912 O O . GLY A 1 243 ? 50.058 -4.982 -45.801 1.00 50.53 243 GLY A O 1
ATOM 1913 N N . GLY A 1 244 ? 49.007 -4.133 -44.027 1.00 46.41 244 GLY A N 1
ATOM 1914 C CA . GLY A 1 244 ? 48.750 -2.834 -44.646 1.00 46.41 244 GLY A CA 1
ATOM 1915 C C . GLY A 1 244 ? 47.736 -2.033 -43.844 1.00 46.41 244 GLY A C 1
ATOM 1916 O O . GLY A 1 244 ? 46.742 -2.584 -43.394 1.00 46.41 244 GLY A O 1
ATOM 1917 N N . SER A 1 245 ? 48.034 -0.754 -43.611 1.00 47.66 245 SER A N 1
ATOM 1918 C CA . SER A 1 245 ? 47.240 0.207 -42.832 1.00 47.66 245 SER A CA 1
ATOM 1919 C C . SER A 1 245 ? 45.723 0.022 -42.994 1.00 47.66 245 SER A C 1
ATOM 1921 O O . SER A 1 245 ? 45.219 0.035 -44.118 1.00 47.66 245 SER A O 1
ATOM 1923 N N . SER A 1 246 ? 45.003 -0.120 -41.873 1.00 52.78 246 SER A N 1
ATOM 1924 C CA . SER A 1 246 ? 43.539 -0.175 -41.835 1.00 52.78 246 SER A CA 1
ATOM 1925 C C . SER A 1 246 ? 42.964 1.156 -42.321 1.00 52.78 246 SER A C 1
ATOM 1927 O O . SER A 1 246 ? 42.725 2.078 -41.539 1.00 52.78 246 SER A O 1
ATOM 1929 N N . THR A 1 247 ? 42.795 1.273 -43.632 1.00 54.31 247 THR A N 1
ATOM 1930 C CA . THR A 1 247 ? 42.143 2.414 -44.262 1.00 54.31 247 THR A CA 1
ATOM 1931 C C . THR A 1 247 ? 40.654 2.263 -43.996 1.00 54.31 247 THR A C 1
ATOM 1933 O O . THR A 1 247 ? 40.049 1.278 -44.413 1.00 54.31 247 THR A O 1
ATOM 1936 N N . TYR A 1 248 ? 40.078 3.202 -43.247 1.00 55.56 248 TYR A N 1
ATOM 1937 C CA . TYR A 1 248 ? 38.633 3.281 -43.074 1.00 55.56 248 TYR A CA 1
ATOM 1938 C C . TYR A 1 248 ? 38.015 3.547 -44.450 1.00 55.56 248 TYR A C 1
ATOM 1940 O O . TYR A 1 248 ? 38.202 4.621 -45.017 1.00 55.56 248 TYR A O 1
ATOM 1948 N N . VAL A 1 249 ? 37.349 2.542 -45.014 1.00 64.19 249 VAL A N 1
ATOM 1949 C CA . VAL A 1 249 ? 36.536 2.704 -46.219 1.00 64.19 249 VAL A CA 1
ATOM 1950 C C . VAL A 1 249 ? 35.136 3.037 -45.734 1.00 64.19 249 VAL A C 1
ATOM 1952 O O . VAL A 1 249 ? 34.490 2.206 -45.100 1.00 64.19 249 VAL A O 1
ATOM 1955 N N . GLU A 1 250 ? 34.700 4.268 -45.979 1.00 60.28 250 GLU A N 1
ATOM 1956 C CA . GLU A 1 250 ? 33.319 4.666 -45.737 1.00 60.28 250 GLU A CA 1
ATOM 1957 C C . GLU A 1 250 ? 32.412 3.859 -46.672 1.00 60.28 250 GLU A C 1
ATOM 1959 O O . GLU A 1 250 ? 32.608 3.842 -47.890 1.00 60.28 250 GLU A O 1
ATOM 1964 N N . THR A 1 251 ? 31.479 3.110 -46.089 1.00 64.19 251 THR A N 1
ATOM 1965 C CA . THR A 1 251 ? 30.518 2.299 -46.834 1.00 64.19 251 THR A CA 1
ATOM 1966 C C . THR A 1 251 ? 29.621 3.205 -47.675 1.00 64.19 251 THR A C 1
ATOM 1968 O O . THR A 1 251 ? 29.115 4.209 -47.186 1.00 64.19 251 THR A O 1
ATOM 1971 N N . ASP A 1 252 ? 29.397 2.853 -48.941 1.00 68.75 252 ASP A N 1
ATOM 1972 C CA . ASP A 1 252 ? 28.539 3.630 -49.836 1.00 68.75 252 ASP A CA 1
ATOM 1973 C C . ASP A 1 252 ? 27.051 3.463 -49.471 1.00 68.75 252 ASP A C 1
ATOM 1975 O O . ASP A 1 252 ? 26.411 2.462 -49.813 1.00 68.75 252 ASP A O 1
ATOM 1979 N N . PHE A 1 253 ? 26.500 4.456 -48.766 1.00 64.88 253 PHE A N 1
ATOM 1980 C CA . PHE A 1 253 ? 25.113 4.464 -48.293 1.00 64.88 253 PHE A CA 1
ATOM 1981 C C . PHE A 1 253 ? 24.073 4.649 -49.410 1.00 64.88 253 PHE A C 1
ATOM 1983 O O . PHE A 1 253 ? 22.901 4.318 -49.221 1.00 64.88 253 PHE A O 1
ATOM 1990 N N . SER A 1 254 ? 24.483 5.092 -50.603 1.00 68.88 254 SER A N 1
ATOM 1991 C CA . SER A 1 254 ? 23.563 5.372 -51.716 1.00 68.88 254 SER A CA 1
ATOM 1992 C C . SER A 1 254 ? 22.848 4.121 -52.256 1.00 68.88 254 SER A C 1
ATOM 1994 O O . SER A 1 254 ? 21.757 4.210 -52.820 1.00 68.88 254 SER A O 1
ATOM 1996 N N . ARG A 1 255 ? 23.397 2.919 -52.010 1.00 68.56 255 ARG A N 1
ATOM 1997 C CA . ARG A 1 255 ? 22.737 1.638 -52.334 1.00 68.56 255 ARG A CA 1
ATOM 1998 C C . ARG A 1 255 ? 21.482 1.379 -51.501 1.00 68.56 255 ARG A C 1
ATOM 2000 O O . ARG A 1 255 ? 20.604 0.660 -51.973 1.00 68.56 255 ARG A O 1
ATOM 2007 N N . TYR A 1 256 ? 21.407 1.928 -50.289 1.00 68.38 256 TYR A N 1
ATOM 2008 C CA . TYR A 1 256 ? 20.265 1.745 -49.393 1.00 68.38 256 TYR A CA 1
ATOM 2009 C C . TYR A 1 256 ? 19.144 2.751 -49.675 1.00 68.38 256 TYR A C 1
ATOM 2011 O O . TYR A 1 256 ? 17.976 2.413 -49.521 1.00 68.38 256 TYR A O 1
ATOM 2019 N N . GLU A 1 257 ? 19.483 3.943 -50.170 1.00 69.31 257 GLU A N 1
ATOM 2020 C CA . GLU A 1 257 ? 18.515 4.961 -50.607 1.00 69.31 257 GLU A CA 1
ATOM 2021 C C . GLU A 1 257 ? 17.788 4.557 -51.907 1.00 69.31 257 GLU A C 1
ATOM 2023 O O . GLU A 1 257 ? 16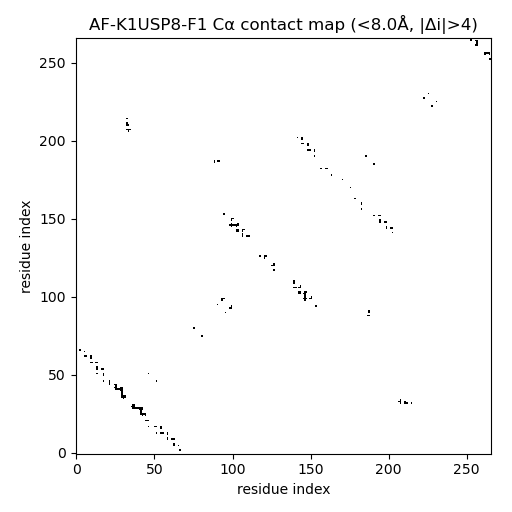.656 4.957 -52.150 1.00 69.31 257 GLU A O 1
ATOM 2028 N N . ALA A 1 258 ? 18.409 3.701 -52.727 1.00 71.50 258 ALA A N 1
ATOM 2029 C CA . ALA A 1 258 ? 17.825 3.175 -53.963 1.00 71.50 258 ALA A CA 1
ATOM 2030 C C . ALA A 1 258 ? 16.844 1.996 -53.762 1.00 71.50 258 ALA A C 1
ATOM 2032 O O . ALA A 1 258 ? 16.337 1.449 -54.746 1.00 71.50 258 ALA A O 1
ATOM 2033 N N . LEU A 1 259 ? 16.602 1.560 -52.519 1.00 73.19 259 LEU A N 1
ATOM 2034 C CA . LEU A 1 259 ? 15.626 0.512 -52.210 1.00 73.19 259 LEU A CA 1
ATOM 2035 C C . LEU A 1 259 ? 14.197 1.060 -52.328 1.00 73.19 259 LEU A C 1
ATOM 2037 O O . LEU A 1 259 ? 13.879 2.138 -51.832 1.00 73.19 259 LEU A O 1
ATOM 2041 N N . ASP A 1 260 ? 13.325 0.293 -52.983 1.00 67.81 260 ASP A N 1
ATOM 2042 C CA . ASP A 1 260 ? 11.939 0.698 -53.226 1.00 67.81 260 ASP A CA 1
ATOM 2043 C C . ASP A 1 260 ? 11.177 0.878 -51.899 1.00 67.81 260 ASP A C 1
ATOM 2045 O O . ASP A 1 260 ? 11.120 -0.040 -51.076 1.00 67.81 260 ASP A O 1
ATOM 2049 N N . GLY A 1 261 ? 10.614 2.071 -51.688 1.00 72.06 261 GLY A N 1
ATOM 2050 C CA . GLY A 1 261 ? 9.881 2.441 -50.472 1.00 72.06 261 GLY A CA 1
ATOM 2051 C C . GLY A 1 261 ? 10.697 3.103 -49.351 1.00 72.06 261 GLY A C 1
ATOM 2052 O O . GLY A 1 261 ? 10.138 3.324 -48.278 1.00 72.06 261 GLY A O 1
ATOM 2053 N N . VAL A 1 262 ? 11.976 3.436 -49.561 1.00 69.31 262 VAL A N 1
ATOM 2054 C CA . VAL A 1 262 ? 12.800 4.164 -48.575 1.00 69.31 262 VAL A CA 1
ATOM 2055 C C . VAL A 1 262 ? 12.686 5.679 -48.793 1.00 69.31 262 VAL A C 1
ATOM 2057 O O . VAL A 1 262 ? 13.078 6.183 -49.839 1.00 69.31 262 VAL A O 1
ATOM 2060 N N . GLU A 1 263 ? 12.153 6.416 -47.809 1.00 69.19 263 GLU A N 1
ATOM 2061 C CA . GLU A 1 263 ? 12.092 7.891 -47.861 1.00 69.19 263 GLU A CA 1
ATOM 2062 C C . GLU A 1 263 ? 13.408 8.559 -47.428 1.00 69.19 263 GLU A C 1
ATOM 2064 O O . GLU A 1 263 ? 13.765 9.597 -47.980 1.00 69.19 263 GLU A O 1
ATOM 2069 N N . ILE A 1 264 ? 14.121 7.995 -46.442 1.00 67.75 264 ILE A N 1
ATOM 2070 C CA . ILE A 1 264 ? 15.396 8.513 -45.913 1.00 67.75 264 ILE A CA 1
ATOM 2071 C C . ILE A 1 264 ? 16.249 7.331 -45.420 1.00 67.75 264 ILE A C 1
ATOM 2073 O O . ILE A 1 264 ? 15.754 6.488 -44.673 1.00 67.75 264 ILE A O 1
ATOM 2077 N N . ALA A 1 265 ? 17.532 7.289 -45.795 1.00 64.19 265 ALA A N 1
ATOM 2078 C CA . ALA A 1 265 ? 18.533 6.364 -45.252 1.00 64.19 265 ALA A CA 1
ATOM 2079 C C . ALA A 1 265 ? 19.625 7.165 -44.517 1.00 64.19 265 ALA A C 1
ATOM 2081 O O . ALA A 1 265 ? 20.169 8.111 -45.085 1.00 64.19 265 ALA A O 1
ATOM 2082 N N . THR A 1 266 ? 19.905 6.829 -43.250 1.00 61.47 266 THR A N 1
ATOM 2083 C CA . THR A 1 266 ? 20.960 7.446 -42.411 1.00 61.47 266 THR A CA 1
ATOM 2084 C C . THR A 1 266 ? 21.891 6.380 -41.856 1.00 61.47 266 THR A C 1
ATOM 2086 O O . THR A 1 266 ? 21.388 5.268 -41.577 1.00 61.47 266 THR A O 1
#

pLDDT: mean 80.41, std 11.55, range [46.41, 94.25]

Radius of gyration: 30.64 Å; Cα contacts (8 Å, |Δi|>4): 119; chains: 1; bounding box: 85×54×86 Å